Protein AF-0000000076234160 (afdb_homodimer)

Foldseek 3Di:
DVLVVLLVVLLVLLLVLLVVLLVVLVCCLPPLLVVLLPDPPVLQSLLVLLVVVVVCPCNLVSLQSNLVSLVSNQVVCPPPPPRDCLSVVSNCLSNVVNVLCVVQPVVLSCLSNVCNNPNPDDSVVSNVSSVSNSVSSVVSNVSSNVSSVVSVVVVVD/DVLVVLLVVLLVLLLVLLVVLLVVLVCCLPPLLVVLLPDPPVLQSLLVLLVVVVVCPCNLVSLQSNLVSLVSNQVVCPPPPPRDCLSVVSNCLSNVVNVLCVVQPVVLSCLSNVCNNPNPDDSVVSNVSSVSNSVSSVVSNVSSNVSSVVSVVVVVD

InterPro domains:
  IPR013901 Anthrone oxygenase [PF08592] (56-147)

Radius of gyration: 20.73 Å; Cα contacts (8 Å, |Δi|>4): 405; chains: 2; bounding box: 41×62×46 Å

Sequence (314 aa):
MASDNVSKTMKIISTVSLGHLAGITAFKSSCIQPALEEQEDVPAAAKTMSCILKRSSVLPIVSIVSSASSLYVYYKSYGTKSEDEFYLISSLMIGGLVPYTAWMLLPINQHFLSEGETFEHSDEKWKFLMKDWKKWHLPRSVVCASLFSMAVYKLVFMASDNVSKTMKIISTVSLGHLAGITAFKSSCIQPALEEQEDVPAAAKTMSCILKRSSVLPIVSIVSSASSLYVYYKSYGTKSEDEFYLISSLMIGGLVPYTAWMLLPINQHFLSEGETFEHSDEKWKFLMKDWKKWHLPRSVVCASLFSMAVYKLVF

Structure (mmCIF, N/CA/C/O backbone):
data_AF-0000000076234160-model_v1
#
loop_
_entity.id
_entity.type
_entity.pdbx_description
1 polymer 'Uncharacterized protein'
#
loop_
_atom_site.group_PDB
_atom_site.id
_atom_site.type_symbol
_atom_site.label_atom_id
_atom_site.label_alt_id
_atom_site.label_comp_id
_atom_site.label_asym_id
_atom_site.label_entity_id
_atom_site.label_seq_id
_atom_site.pdbx_PDB_ins_code
_atom_site.Cartn_x
_atom_site.Cartn_y
_atom_site.Cartn_z
_atom_site.occupancy
_atom_site.B_iso_or_equiv
_atom_site.auth_seq_id
_atom_site.auth_comp_id
_atom_site.auth_asym_id
_atom_site.auth_atom_id
_atom_site.pdbx_PDB_model_num
ATOM 1 N N . MET A 1 1 ? -14.805 22.953 21.094 1 68.81 1 MET A N 1
ATOM 2 C CA . MET A 1 1 ? -13.531 22.297 21.359 1 68.81 1 MET A CA 1
ATOM 3 C C . MET A 1 1 ? -13.594 20.812 21 1 68.81 1 MET A C 1
ATOM 5 O O . MET A 1 1 ? -12.773 20.328 20.219 1 68.81 1 MET A O 1
ATOM 9 N N . ALA A 1 2 ? -14.648 20.062 21.469 1 74.06 2 ALA A N 1
ATOM 10 C CA . ALA A 1 2 ? -14.828 18.641 21.172 1 74.06 2 ALA A CA 1
ATOM 11 C C . ALA A 1 2 ? -15.055 18.406 19.688 1 74.06 2 ALA A C 1
ATOM 13 O O . ALA A 1 2 ? -14.469 17.5 19.109 1 74.06 2 ALA A O 1
ATOM 14 N N . SER A 1 3 ? -15.82 19.234 19.062 1 77.25 3 SER A N 1
ATOM 15 C CA . SER A 1 3 ? -16.141 19.078 17.641 1 77.25 3 SER A CA 1
ATOM 16 C C . SER A 1 3 ? -14.898 19.297 16.781 1 77.25 3 SER A C 1
ATOM 18 O O . SER A 1 3 ? -14.719 18.625 15.766 1 77.25 3 SER A O 1
ATOM 20 N N . ASP A 1 4 ? -14.086 20.031 17.188 1 86.19 4 ASP A N 1
ATOM 21 C CA . ASP A 1 4 ? -12.859 20.312 16.453 1 86.19 4 ASP A CA 1
ATOM 22 C C . ASP A 1 4 ? -11.914 19.109 16.5 1 86.19 4 ASP A C 1
ATOM 24 O O . ASP A 1 4 ? -11.297 18.75 15.492 1 86.19 4 ASP A O 1
ATOM 28 N N . ASN A 1 5 ? -11.93 18.469 17.609 1 92.5 5 ASN A N 1
ATOM 29 C CA . ASN A 1 5 ? -11.086 17.281 17.766 1 92.5 5 ASN A CA 1
ATOM 30 C C . ASN A 1 5 ? -11.602 16.109 16.938 1 92.5 5 ASN A C 1
ATOM 32 O O . ASN A 1 5 ? -10.812 15.312 16.422 1 92.5 5 ASN A O 1
ATOM 36 N N . VAL A 1 6 ? -12.945 16.031 16.844 1 94.88 6 VAL A N 1
ATOM 37 C CA . VAL A 1 6 ? -13.531 14.984 16.031 1 94.88 6 VAL A CA 1
ATOM 38 C C . VAL A 1 6 ? -13.172 15.203 14.562 1 94.88 6 VAL A C 1
ATOM 40 O O . VAL A 1 6 ? -12.82 14.266 13.852 1 94.88 6 VAL A O 1
ATOM 43 N N . SER A 1 7 ? -13.273 16.391 14.156 1 94.62 7 SER A N 1
ATOM 44 C CA . SER A 1 7 ? -12.914 16.719 12.781 1 94.62 7 SER A CA 1
ATOM 45 C C . SER A 1 7 ? -11.453 16.406 12.5 1 94.62 7 SER A C 1
ATOM 47 O O . SER A 1 7 ? -11.117 15.883 11.438 1 94.62 7 SER A O 1
ATOM 49 N N . LYS A 1 8 ? -10.648 16.719 13.438 1 96.75 8 LYS A N 1
ATOM 50 C CA . LYS A 1 8 ? -9.227 16.406 13.305 1 96.75 8 LYS A CA 1
ATOM 51 C C . LYS A 1 8 ? -9 14.891 13.227 1 96.75 8 LYS A C 1
ATOM 53 O O . LYS A 1 8 ? -8.219 14.414 12.406 1 96.75 8 LYS A O 1
ATOM 58 N N . THR A 1 9 ? -9.719 14.227 14.031 1 98 9 THR A N 1
ATOM 59 C CA . THR A 1 9 ? -9.625 12.773 14.031 1 98 9 THR A CA 1
ATOM 60 C C . THR A 1 9 ? -10.094 12.203 12.695 1 98 9 THR A C 1
ATOM 62 O O . THR A 1 9 ? -9.484 11.266 12.172 1 98 9 THR A O 1
ATOM 65 N N . MET A 1 10 ? -11.109 12.781 12.141 1 98.25 10 MET A N 1
ATOM 66 C CA . MET A 1 10 ? -11.633 12.305 10.859 1 98.25 10 MET A CA 1
ATOM 67 C C . MET A 1 10 ? -10.656 12.609 9.727 1 98.25 10 MET A C 1
ATOM 69 O O . MET A 1 10 ? -10.555 11.836 8.773 1 98.25 10 MET A O 1
ATOM 73 N N . LYS A 1 11 ? -9.945 13.664 9.844 1 98.19 11 LYS A N 1
ATOM 74 C CA . LYS A 1 11 ? -8.898 13.945 8.867 1 98.19 11 LYS A CA 1
ATOM 75 C C . LYS A 1 11 ? -7.809 12.875 8.906 1 98.19 11 LYS A C 1
ATOM 77 O O . LYS A 1 11 ? -7.309 12.453 7.859 1 98.19 11 LYS A O 1
ATOM 82 N N . ILE A 1 12 ? -7.5 12.438 10.062 1 98.81 12 ILE A N 1
ATOM 83 C CA . ILE A 1 12 ? -6.488 11.398 10.219 1 98.81 12 ILE A CA 1
ATOM 84 C C . ILE A 1 12 ? -6.992 10.086 9.617 1 98.81 12 ILE A C 1
ATOM 86 O O . ILE A 1 12 ? -6.289 9.453 8.82 1 98.81 12 ILE A O 1
ATOM 90 N N . ILE A 1 13 ? -8.164 9.758 9.938 1 98.88 13 ILE A N 1
ATOM 91 C CA . ILE A 1 13 ? -8.734 8.5 9.461 1 98.88 13 ILE A CA 1
ATOM 92 C C . ILE A 1 13 ? -8.797 8.508 7.934 1 98.88 13 ILE A C 1
ATOM 94 O O . ILE A 1 13 ? -8.406 7.535 7.285 1 98.88 13 ILE A O 1
ATOM 98 N N . SER A 1 14 ? -9.234 9.594 7.426 1 98.81 14 SER A N 1
ATOM 99 C CA . SER A 1 14 ? -9.344 9.727 5.977 1 98.81 14 SER A CA 1
ATOM 100 C C . SER A 1 14 ? -7.977 9.625 5.312 1 98.81 14 SER A C 1
ATOM 102 O O . SER A 1 14 ? -7.785 8.836 4.383 1 98.81 14 SER A O 1
ATOM 104 N N . THR A 1 15 ? -7.031 10.281 5.828 1 98.94 15 THR A N 1
ATOM 105 C CA . THR A 1 15 ? -5.711 10.352 5.215 1 98.94 15 THR A CA 1
ATOM 106 C C . THR A 1 15 ? -4.98 9.016 5.352 1 98.94 15 THR A C 1
ATOM 108 O O . THR A 1 15 ? -4.375 8.531 4.391 1 98.94 15 THR A O 1
ATOM 111 N N . VAL A 1 16 ? -5.074 8.414 6.492 1 98.94 16 VAL A N 1
ATOM 112 C CA . VAL A 1 16 ? -4.406 7.133 6.715 1 98.94 16 VAL A CA 1
ATOM 113 C C . VAL A 1 16 ? -5.035 6.062 5.824 1 98.94 16 VAL A C 1
ATOM 115 O O . VAL A 1 16 ? -4.324 5.262 5.215 1 98.94 16 VAL A O 1
ATOM 118 N N . SER A 1 17 ? -6.305 6.078 5.723 1 98.94 17 SER A N 1
ATOM 119 C CA . SER A 1 17 ? -6.977 5.129 4.844 1 98.94 17 SER A CA 1
ATOM 120 C C . SER A 1 17 ? -6.562 5.336 3.389 1 98.94 17 SER A C 1
ATOM 122 O O . SER A 1 17 ? -6.258 4.375 2.682 1 98.94 17 SER A O 1
ATOM 124 N N . LEU A 1 18 ? -6.535 6.562 2.992 1 98.94 18 LEU A N 1
ATOM 125 C CA . LEU A 1 18 ? -6.129 6.875 1.626 1 98.94 18 LEU A CA 1
ATOM 126 C C . LEU A 1 18 ? -4.699 6.418 1.365 1 98.94 18 LEU A C 1
ATOM 128 O O . LEU A 1 18 ? -4.391 5.922 0.28 1 98.94 18 LEU A O 1
ATOM 132 N N . GLY A 1 19 ? -3.867 6.594 2.311 1 98.94 19 GLY A N 1
ATOM 133 C CA . GLY A 1 19 ? -2.482 6.184 2.145 1 98.94 19 GLY A CA 1
ATOM 134 C C . GLY A 1 19 ? -2.322 4.684 1.975 1 98.94 19 GLY A C 1
ATOM 135 O O . GLY A 1 19 ? -1.561 4.23 1.12 1 98.94 19 GLY A O 1
ATOM 136 N N . HIS A 1 20 ? -3.02 3.959 2.801 1 98.88 20 HIS A N 1
ATOM 137 C CA . HIS A 1 20 ? -2.975 2.508 2.664 1 98.88 20 HIS A CA 1
ATOM 138 C C . HIS A 1 20 ? -3.523 2.062 1.313 1 98.88 20 HIS A C 1
ATOM 140 O O . HIS A 1 20 ? -2.92 1.226 0.639 1 98.88 20 HIS A O 1
ATOM 146 N N . LEU A 1 21 ? -4.609 2.65 0.948 1 98.94 21 LEU A N 1
ATOM 147 C CA . LEU A 1 21 ? -5.207 2.303 -0.336 1 98.94 21 LEU A CA 1
ATOM 148 C C . LEU A 1 21 ? -4.27 2.654 -1.486 1 98.94 21 LEU A C 1
ATOM 150 O O . LEU A 1 21 ? -4.141 1.889 -2.443 1 98.94 21 LEU A O 1
ATOM 154 N N . ALA A 1 22 ? -3.646 3.752 -1.41 1 98.94 22 ALA A N 1
ATOM 155 C CA . ALA A 1 22 ? -2.719 4.176 -2.455 1 98.94 22 ALA A CA 1
ATOM 156 C C . ALA A 1 22 ? -1.573 3.18 -2.609 1 98.94 22 ALA A C 1
ATOM 158 O O . ALA A 1 22 ? -1.249 2.766 -3.727 1 98.94 22 ALA A O 1
ATOM 159 N N . GLY A 1 23 ? -1.021 2.756 -1.517 1 98.88 23 GLY A N 1
ATOM 160 C CA . GLY A 1 23 ? 0.063 1.788 -1.578 1 98.88 23 GLY A CA 1
ATOM 161 C C . GLY A 1 23 ? -0.37 0.443 -2.131 1 98.88 23 GLY A C 1
ATOM 162 O O . GLY A 1 23 ? 0.292 -0.116 -3.008 1 98.88 23 GLY A O 1
ATOM 163 N N . ILE A 1 24 ? -1.449 -0.025 -1.659 1 98.88 24 ILE A N 1
ATOM 164 C CA . ILE A 1 24 ? -1.922 -1.355 -2.025 1 98.88 24 ILE A CA 1
ATOM 165 C C . ILE A 1 24 ? -2.303 -1.378 -3.504 1 98.88 24 ILE A C 1
ATOM 167 O O . ILE A 1 24 ? -1.905 -2.283 -4.242 1 98.88 24 ILE A O 1
ATOM 171 N N . THR A 1 25 ? -3.051 -0.377 -3.945 1 98.81 25 THR A N 1
ATOM 172 C CA . THR A 1 25 ? -3.525 -0.394 -5.324 1 98.81 25 THR A CA 1
ATOM 173 C C . THR A 1 25 ? -2.369 -0.185 -6.297 1 98.81 25 THR A C 1
ATOM 175 O O . THR A 1 25 ? -2.334 -0.793 -7.367 1 98.81 25 THR A O 1
ATOM 178 N N . ALA A 1 26 ? -1.483 0.63 -5.938 1 98.62 26 ALA A N 1
ATOM 179 C CA . ALA A 1 26 ? -0.308 0.807 -6.785 1 98.62 26 ALA A CA 1
ATOM 180 C C . ALA A 1 26 ? 0.503 -0.483 -6.875 1 98.62 26 ALA A C 1
ATOM 182 O O . ALA A 1 26 ? 1.001 -0.837 -7.945 1 98.62 26 ALA A O 1
ATOM 183 N N . PHE A 1 27 ? 0.611 -1.141 -5.797 1 98.81 27 PHE A N 1
ATOM 184 C CA . PHE A 1 27 ? 1.374 -2.383 -5.75 1 98.81 27 PHE A CA 1
ATOM 185 C C . PHE A 1 27 ? 0.696 -3.469 -6.578 1 98.81 27 PHE A C 1
ATOM 187 O O . PHE A 1 27 ? 1.364 -4.23 -7.277 1 98.81 27 PHE A O 1
ATOM 194 N N . LYS A 1 28 ? -0.572 -3.551 -6.445 1 98.62 28 LYS A N 1
ATOM 195 C CA . LYS A 1 28 ? -1.309 -4.508 -7.27 1 98.62 28 LYS A CA 1
ATOM 196 C C . LYS A 1 28 ? -1.104 -4.23 -8.758 1 98.62 28 LYS A C 1
ATOM 198 O O . LYS A 1 28 ? -0.898 -5.156 -9.539 1 98.62 28 LYS A O 1
ATOM 203 N N . SER A 1 29 ? -1.097 -2.979 -9.133 1 98.19 29 SER A N 1
ATOM 204 C CA . SER A 1 29 ? -0.958 -2.586 -10.531 1 98.19 29 SER A CA 1
ATOM 205 C C . SER A 1 29 ? 0.468 -2.803 -11.023 1 98.19 29 SER A C 1
ATOM 207 O O . SER A 1 29 ? 0.676 -3.273 -12.148 1 98.19 29 SER A O 1
ATOM 209 N N . SER A 1 30 ? 1.397 -2.543 -10.211 1 97.56 30 SER A N 1
ATOM 210 C CA . SER A 1 30 ? 2.764 -2.463 -10.719 1 97.56 30 SER A CA 1
ATOM 211 C C . SER A 1 30 ? 3.535 -3.748 -10.438 1 97.56 30 SER A C 1
ATOM 213 O O . SER A 1 30 ? 4.57 -4.008 -11.055 1 97.56 30 SER A O 1
ATOM 215 N N . CYS A 1 31 ? 3.023 -4.531 -9.539 1 98.19 31 CYS A N 1
ATOM 216 C CA . CYS A 1 31 ? 3.826 -5.676 -9.125 1 98.19 31 CYS A CA 1
ATOM 217 C C . CYS A 1 31 ? 3.031 -6.969 -9.242 1 98.19 31 CYS A C 1
ATOM 219 O O . CYS A 1 31 ? 3.438 -7.891 -9.953 1 98.19 31 CYS A O 1
ATOM 221 N N . ILE A 1 32 ? 1.872 -6.984 -8.633 1 98.44 32 ILE A N 1
ATOM 222 C CA . ILE A 1 32 ? 1.126 -8.234 -8.547 1 98.44 32 ILE A CA 1
ATOM 223 C C . ILE A 1 32 ? 0.65 -8.648 -9.938 1 98.44 32 ILE A C 1
ATOM 225 O O . ILE A 1 32 ? 0.888 -9.781 -10.375 1 98.44 32 ILE A O 1
ATOM 229 N N . GLN A 1 33 ? 0.015 -7.715 -10.617 1 98.31 33 GLN A N 1
ATOM 230 C CA . GLN A 1 33 ? -0.576 -8.031 -11.914 1 98.31 33 GLN A CA 1
ATOM 231 C C . GLN A 1 33 ? 0.487 -8.5 -12.898 1 98.31 33 GLN A C 1
ATOM 233 O O . GLN A 1 33 ? 0.342 -9.562 -13.516 1 98.31 33 GLN A O 1
ATOM 238 N N . PRO A 1 34 ? 1.551 -7.816 -13.094 1 97.5 34 PRO A N 1
ATOM 239 C CA . PRO A 1 34 ? 2.539 -8.32 -14.047 1 97.5 34 PRO A CA 1
ATOM 240 C C . PRO A 1 34 ? 3.221 -9.602 -13.57 1 97.5 34 PRO A C 1
ATOM 242 O O . PRO A 1 34 ? 3.598 -10.445 -14.383 1 97.5 34 PRO A O 1
ATOM 245 N N . ALA A 1 35 ? 3.428 -9.82 -12.344 1 96.75 35 ALA A N 1
ATOM 246 C CA . ALA A 1 35 ? 4.027 -11.047 -11.82 1 96.75 35 ALA A CA 1
ATOM 247 C C . ALA A 1 35 ? 3.174 -12.258 -12.164 1 96.75 35 ALA A C 1
ATOM 249 O O . ALA A 1 35 ? 3.699 -13.305 -12.555 1 96.75 35 ALA A O 1
ATOM 250 N N . LEU A 1 36 ? 1.909 -12.125 -12.008 1 96.38 36 LEU A N 1
ATOM 251 C CA . LEU A 1 36 ? 1.008 -13.234 -12.297 1 96.38 36 LEU A CA 1
ATOM 252 C C . LEU A 1 36 ? 0.882 -13.461 -13.805 1 96.38 36 LEU A C 1
ATOM 254 O O . LEU A 1 36 ? 0.777 -14.594 -14.266 1 96.38 36 LEU A O 1
ATOM 258 N N . GLU A 1 37 ? 0.902 -12.367 -14.492 1 95.31 37 GLU A N 1
ATOM 259 C CA . GLU A 1 37 ? 0.805 -12.461 -15.945 1 95.31 37 GLU A CA 1
ATOM 260 C C . GLU A 1 37 ? 1.987 -13.234 -16.531 1 95.31 37 GLU A C 1
ATOM 262 O O . GLU A 1 37 ? 1.846 -13.93 -17.531 1 95.31 37 GLU A O 1
ATOM 267 N N . GLU A 1 38 ? 3.088 -13.172 -15.906 1 91.75 38 GLU A N 1
ATOM 268 C CA . GLU A 1 38 ? 4.32 -13.781 -16.391 1 91.75 38 GLU A CA 1
ATOM 269 C C . GLU A 1 38 ? 4.367 -15.273 -16.062 1 91.75 38 GLU A C 1
ATOM 271 O O . GLU A 1 38 ? 5.211 -16 -16.594 1 91.75 38 GLU A O 1
ATOM 276 N N . GLN A 1 39 ? 3.451 -15.695 -15.312 1 91.44 39 GLN A N 1
ATOM 277 C CA . GLN A 1 39 ? 3.445 -17.109 -14.93 1 91.44 39 GLN A CA 1
ATOM 278 C C . GLN A 1 39 ? 3.061 -18 -16.109 1 91.44 39 GLN A C 1
ATOM 280 O O . GLN A 1 39 ? 2.164 -17.656 -16.891 1 91.44 39 GLN A O 1
ATOM 285 N N . GLU A 1 40 ? 3.781 -19.078 -16.266 1 88.25 40 GLU A N 1
ATOM 286 C CA . GLU A 1 40 ? 3.459 -20.062 -17.297 1 88.25 40 GLU A CA 1
ATOM 287 C C . GLU A 1 40 ? 2.379 -21.031 -16.812 1 88.25 40 GLU A C 1
ATOM 289 O O . GLU A 1 40 ? 1.545 -21.484 -17.594 1 88.25 40 GLU A O 1
ATOM 294 N N . ASP A 1 41 ? 2.43 -21.297 -15.484 1 88.81 41 ASP A N 1
ATOM 295 C CA . ASP A 1 41 ? 1.396 -22.141 -14.898 1 88.81 41 ASP A CA 1
ATOM 296 C C . ASP A 1 41 ? 0.133 -21.344 -14.594 1 88.81 41 ASP A C 1
ATOM 298 O O . ASP A 1 41 ? -0.067 -20.891 -13.469 1 88.81 41 ASP A O 1
ATOM 302 N N . VAL A 1 42 ? -0.704 -21.359 -15.555 1 91.31 42 VAL A N 1
ATOM 303 C CA . VAL A 1 42 ? -1.873 -20.5 -15.539 1 91.31 42 VAL A CA 1
ATOM 304 C C . VAL A 1 42 ? -2.809 -20.906 -14.406 1 91.31 42 VAL A C 1
ATOM 306 O O . VAL A 1 42 ? -3.279 -20.062 -13.641 1 91.31 42 VAL A O 1
ATOM 309 N N . PRO A 1 43 ? -3.061 -22.172 -14.219 1 90.75 43 PRO A N 1
ATOM 310 C CA . PRO A 1 43 ? -3.932 -22.547 -13.102 1 90.75 43 PRO A CA 1
ATOM 311 C C . PRO A 1 43 ? -3.379 -22.109 -11.75 1 90.75 43 PRO A C 1
ATOM 313 O O . PRO A 1 43 ? -4.137 -21.641 -10.891 1 90.75 43 PRO A O 1
ATOM 316 N N . ALA A 1 44 ? -2.107 -22.172 -11.57 1 90.38 44 ALA A N 1
ATOM 317 C CA . ALA A 1 44 ? -1.495 -21.734 -10.312 1 90.38 44 ALA A CA 1
ATOM 318 C C . ALA A 1 44 ? -1.597 -20.219 -10.148 1 90.38 44 ALA A C 1
ATOM 320 O O . ALA A 1 44 ? -1.853 -19.734 -9.047 1 90.38 44 ALA A O 1
ATOM 321 N N . ALA A 1 45 ? -1.376 -19.547 -11.227 1 93.62 45 ALA A N 1
ATOM 322 C CA . ALA A 1 45 ? -1.493 -18.094 -11.195 1 93.62 45 ALA A CA 1
ATOM 323 C C . ALA A 1 45 ? -2.92 -17.656 -10.867 1 93.62 45 ALA A C 1
ATOM 325 O O . ALA A 1 45 ? -3.133 -16.734 -10.07 1 93.62 45 ALA A O 1
ATOM 326 N N . ALA A 1 46 ? -3.85 -18.328 -11.445 1 94 46 ALA A N 1
ATOM 327 C CA . ALA A 1 46 ? -5.254 -18.016 -11.211 1 94 46 ALA A CA 1
ATOM 328 C C . ALA A 1 46 ? -5.645 -18.297 -9.758 1 94 46 ALA A C 1
ATOM 330 O O . ALA A 1 46 ? -6.41 -17.547 -9.156 1 94 46 ALA A O 1
ATOM 331 N N . LYS A 1 47 ? -5.141 -19.328 -9.305 1 93 47 LYS A N 1
ATOM 332 C CA . LYS A 1 47 ? -5.391 -19.641 -7.902 1 93 47 LYS A CA 1
ATOM 333 C C . LYS A 1 47 ? -4.809 -18.578 -6.988 1 93 47 LYS A C 1
ATOM 335 O O . LYS A 1 47 ? -5.449 -18.156 -6.02 1 93 47 LYS A O 1
ATOM 340 N N . THR A 1 48 ? -3.578 -18.156 -7.281 1 94.81 48 THR A N 1
ATOM 341 C CA . THR A 1 48 ? -2.953 -17.094 -6.512 1 94.81 48 THR A CA 1
ATOM 342 C C . THR A 1 48 ? -3.787 -15.812 -6.586 1 94.81 48 THR A C 1
ATOM 344 O O . THR A 1 48 ? -4.039 -15.172 -5.562 1 94.81 48 THR A O 1
ATOM 347 N N . MET A 1 49 ? -4.262 -15.516 -7.762 1 95.75 49 MET A N 1
ATOM 348 C CA . MET A 1 49 ? -5.105 -14.336 -7.934 1 95.75 49 MET A CA 1
ATOM 349 C C . MET A 1 49 ? -6.391 -14.461 -7.117 1 95.75 49 MET A C 1
ATOM 351 O O . MET A 1 49 ? -6.805 -13.508 -6.457 1 95.75 49 MET A O 1
ATOM 355 N N . SER A 1 50 ? -6.977 -15.578 -7.188 1 95.06 50 SER A N 1
ATOM 356 C CA . SER A 1 50 ? -8.188 -15.82 -6.41 1 95.06 50 SER A CA 1
ATOM 357 C C . SER A 1 50 ? -7.945 -15.594 -4.922 1 95.06 50 SER A 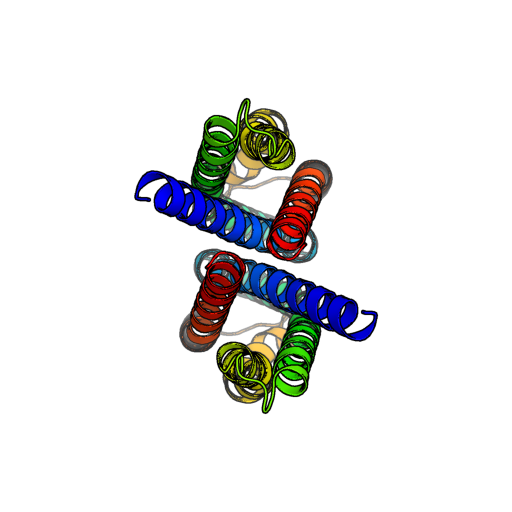C 1
ATOM 359 O O . SER A 1 50 ? -8.75 -14.945 -4.25 1 95.06 50 SER A O 1
ATOM 361 N N . CYS A 1 51 ? -6.852 -16.062 -4.445 1 95.19 51 CYS A N 1
ATOM 362 C CA . CYS A 1 51 ? -6.516 -15.914 -3.031 1 95.19 51 CYS A CA 1
ATOM 363 C C . CYS A 1 51 ? -6.293 -14.445 -2.678 1 95.19 51 CYS A C 1
ATOM 365 O O . CYS A 1 51 ? -6.793 -13.969 -1.657 1 95.19 51 CYS A O 1
ATOM 367 N N . ILE A 1 52 ? -5.59 -13.75 -3.512 1 97.19 52 ILE A N 1
ATOM 368 C CA . ILE A 1 52 ? -5.32 -12.336 -3.291 1 97.19 52 ILE A CA 1
ATOM 369 C C . ILE A 1 52 ? -6.633 -11.555 -3.275 1 97.19 52 ILE A C 1
ATOM 371 O O . ILE A 1 52 ? -6.848 -10.711 -2.404 1 97.19 52 ILE A O 1
ATOM 375 N N . LEU A 1 53 ? -7.48 -11.875 -4.191 1 96.69 53 LEU A N 1
ATOM 376 C CA . LEU A 1 53 ? -8.758 -11.18 -4.285 1 96.69 53 LEU A CA 1
ATOM 377 C C . LEU A 1 53 ? -9.609 -11.438 -3.047 1 96.69 53 LEU A C 1
ATOM 379 O O . LEU A 1 53 ? -10.242 -10.516 -2.523 1 96.69 53 LEU A O 1
ATOM 383 N N . LYS A 1 54 ? -9.648 -12.609 -2.562 1 95.69 54 LYS A N 1
ATOM 384 C CA . LYS A 1 54 ? -10.406 -12.938 -1.358 1 95.69 54 LYS A CA 1
ATOM 385 C C . LYS A 1 54 ? -9.875 -12.18 -0.147 1 95.69 54 LYS A C 1
ATOM 387 O O . LYS A 1 54 ? -10.648 -11.641 0.643 1 95.69 54 LYS A O 1
ATOM 392 N N . ARG A 1 55 ? -8.648 -12.055 -0.067 1 96 55 ARG A N 1
ATOM 393 C CA . ARG A 1 55 ? -8.016 -11.391 1.067 1 96 55 ARG A CA 1
ATOM 394 C C . ARG A 1 55 ? -8.117 -9.875 0.942 1 96 55 ARG A C 1
ATOM 396 O O . ARG A 1 55 ? -8.055 -9.156 1.942 1 96 55 ARG A O 1
ATOM 403 N N . SER A 1 56 ? -8.289 -9.43 -0.288 1 96.12 56 SER A N 1
ATOM 404 C CA . SER A 1 56 ? -8.414 -8 -0.54 1 96.12 56 SER A CA 1
ATOM 405 C C . SER A 1 56 ? -9.859 -7.535 -0.374 1 96.12 56 SER A C 1
ATOM 407 O O . SER A 1 56 ? -10.164 -6.363 -0.6 1 96.12 56 SER A O 1
ATOM 409 N N . SER A 1 57 ? -10.773 -8.367 0.075 1 95.44 57 SER A N 1
ATOM 410 C CA . SER A 1 57 ? -12.188 -8.039 0.159 1 95.44 57 SER A CA 1
ATOM 411 C C . SER A 1 57 ? -12.461 -7.043 1.278 1 95.44 57 SER A C 1
ATOM 413 O O . SER A 1 57 ? -13.547 -6.465 1.352 1 95.44 57 SER A O 1
ATOM 415 N N . VAL A 1 58 ? -11.477 -6.688 2.08 1 97.38 58 VAL A N 1
ATOM 416 C CA . VAL A 1 58 ? -11.609 -5.711 3.154 1 97.38 58 VAL A CA 1
ATOM 417 C C . VAL A 1 58 ? -11.43 -4.301 2.596 1 97.38 58 VAL A C 1
ATOM 419 O O . VAL A 1 58 ? -11.812 -3.318 3.232 1 97.38 58 VAL A O 1
ATOM 422 N N . LEU A 1 59 ? -10.867 -4.164 1.43 1 98.06 59 LEU A N 1
ATOM 423 C CA . LEU A 1 59 ? -10.445 -2.867 0.91 1 98.06 59 LEU A CA 1
ATOM 424 C C . LEU A 1 59 ? -11.656 -1.987 0.609 1 98.06 59 LEU A C 1
ATOM 426 O O . LEU A 1 59 ? -11.617 -0.772 0.819 1 98.06 59 LEU A O 1
ATOM 430 N N . PRO A 1 60 ? -12.828 -2.555 0.183 1 98.25 60 PRO A N 1
ATOM 431 C CA . PRO A 1 60 ? -14.016 -1.709 0.051 1 98.25 60 PRO A CA 1
ATOM 432 C C . PRO A 1 60 ? -14.453 -1.097 1.38 1 98.25 60 PRO A C 1
ATOM 434 O O . PRO A 1 60 ? -14.93 0.04 1.412 1 98.25 60 PRO A O 1
ATOM 437 N N . ILE A 1 61 ? -14.273 -1.792 2.43 1 98.56 61 ILE A N 1
ATOM 438 C CA . ILE A 1 61 ? -14.617 -1.264 3.744 1 98.56 61 ILE A CA 1
ATOM 439 C C . ILE A 1 61 ? -13.711 -0.086 4.082 1 98.56 61 ILE A C 1
ATOM 441 O O . ILE A 1 61 ? -14.172 0.939 4.59 1 98.56 61 ILE A O 1
ATOM 445 N N . VAL A 1 62 ? -12.438 -0.195 3.795 1 98.75 62 VAL A N 1
ATOM 446 C CA . VAL A 1 62 ? -11.477 0.881 4.027 1 98.75 62 VAL A CA 1
ATOM 447 C C . VAL A 1 62 ? -11.867 2.107 3.207 1 98.75 62 VAL A C 1
ATOM 449 O O . VAL A 1 62 ? -11.781 3.238 3.689 1 98.75 62 VAL A O 1
ATOM 452 N N . SER A 1 63 ? -12.273 1.82 2.012 1 98.88 63 SER A N 1
ATOM 453 C CA . SER A 1 63 ? -12.711 2.912 1.146 1 98.88 63 SER A CA 1
ATOM 454 C C . SER A 1 63 ? -13.93 3.621 1.716 1 98.88 63 SER A C 1
ATOM 456 O O . SER A 1 63 ? -14.016 4.848 1.679 1 98.88 63 SER A O 1
ATOM 458 N N . ILE A 1 64 ? -14.844 2.932 2.199 1 98.81 64 ILE A N 1
ATOM 459 C CA . ILE A 1 64 ? -16.062 3.498 2.764 1 98.81 64 ILE A CA 1
ATOM 460 C C . ILE A 1 64 ? -15.727 4.312 4.012 1 98.81 64 ILE A C 1
ATOM 462 O O . ILE A 1 64 ? -16.25 5.406 4.211 1 98.81 64 ILE A O 1
ATOM 466 N N . VAL A 1 65 ? -14.867 3.822 4.828 1 98.81 65 VAL A N 1
ATOM 467 C CA . VAL A 1 65 ? -14.43 4.531 6.027 1 98.81 65 VAL A CA 1
ATOM 468 C C . VAL A 1 65 ? -13.766 5.848 5.637 1 98.81 65 VAL A C 1
ATOM 470 O O . VAL A 1 65 ? -14.047 6.891 6.227 1 98.81 65 VAL A O 1
ATOM 473 N N . SER A 1 66 ? -12.891 5.73 4.641 1 98.88 66 SER A N 1
ATOM 474 C CA . SER A 1 66 ? -12.234 6.941 4.16 1 98.88 66 SER A CA 1
ATOM 475 C C . SER A 1 66 ? -13.242 7.941 3.611 1 98.88 66 SER A C 1
ATOM 477 O O . SER A 1 66 ? -13.164 9.141 3.898 1 98.88 66 SER A O 1
ATOM 479 N N . SER A 1 67 ? -14.133 7.43 2.836 1 98.94 67 SER A N 1
ATOM 480 C CA . SER A 1 67 ? -15.164 8.266 2.232 1 98.94 67 SER A CA 1
ATOM 481 C C . SER A 1 67 ? -16.016 8.938 3.299 1 98.94 67 SER A C 1
ATOM 483 O O . SER A 1 67 ? -16.234 10.156 3.252 1 98.94 67 SER A O 1
ATOM 485 N N . ALA A 1 68 ? -16.484 8.227 4.281 1 98.88 68 ALA A N 1
ATOM 486 C CA . ALA A 1 68 ? -17.328 8.758 5.34 1 98.88 68 ALA A CA 1
ATOM 487 C C . ALA A 1 68 ? -16.578 9.781 6.188 1 98.88 68 ALA A C 1
ATOM 489 O O . ALA A 1 68 ? -17.141 10.812 6.566 1 98.88 68 ALA A O 1
ATOM 490 N N . SER A 1 69 ? -15.359 9.5 6.492 1 98.81 69 SER A N 1
ATOM 491 C CA . SER A 1 69 ? -14.562 10.43 7.281 1 98.81 69 SER A CA 1
ATOM 492 C C . SER A 1 69 ? -14.352 11.742 6.535 1 98.81 69 SER A C 1
ATOM 494 O O . SER A 1 69 ? -14.453 12.82 7.125 1 98.81 69 SER A O 1
ATOM 496 N N . SER A 1 70 ? -14.086 11.602 5.277 1 98.56 70 SER A N 1
ATOM 497 C CA . SER A 1 70 ? -13.922 12.805 4.465 1 98.56 70 SER A CA 1
ATOM 498 C C . SER A 1 70 ? -15.227 13.594 4.379 1 98.56 70 SER A C 1
ATOM 500 O O . SER A 1 70 ? -15.219 14.828 4.43 1 98.56 70 SER A O 1
ATOM 502 N N . LEU A 1 71 ? -16.297 12.898 4.215 1 98.38 71 LEU A N 1
ATOM 503 C CA . LEU A 1 71 ? -17.594 13.562 4.145 1 98.38 71 LEU A CA 1
ATOM 504 C C . LEU A 1 71 ? -17.891 14.312 5.441 1 98.38 71 LEU A C 1
ATOM 506 O O . LEU A 1 71 ? -18.438 15.414 5.414 1 98.38 71 LEU A O 1
ATOM 510 N N . TYR A 1 72 ? -17.547 13.703 6.531 1 97.88 72 TYR A N 1
ATOM 511 C CA . TYR A 1 72 ? -17.766 14.352 7.82 1 97.88 72 TYR A CA 1
ATOM 512 C C . TYR A 1 72 ? -16.969 15.648 7.918 1 97.88 72 TYR A C 1
ATOM 514 O O . TYR A 1 72 ? -17.5 16.672 8.375 1 97.88 72 TYR A O 1
ATOM 522 N N . VAL A 1 73 ? -15.734 15.586 7.535 1 96.94 73 VAL A N 1
ATOM 523 C CA . VAL A 1 73 ? -14.898 16.781 7.59 1 96.94 73 VAL A CA 1
ATOM 524 C C . VAL A 1 73 ? -15.523 17.891 6.738 1 96.94 73 VAL A C 1
ATOM 526 O O . VAL A 1 73 ? -15.602 19.047 7.168 1 96.94 73 VAL A O 1
ATOM 529 N N . TYR A 1 74 ? -15.945 17.516 5.57 1 96.75 74 TYR A N 1
ATOM 530 C CA . TYR A 1 74 ? -16.594 18.5 4.707 1 96.75 74 TYR A CA 1
ATOM 531 C C . TYR A 1 74 ? -17.844 19.062 5.363 1 96.75 74 TYR A C 1
ATOM 533 O O . TYR A 1 74 ? -18.062 20.266 5.375 1 96.75 74 TYR A O 1
ATOM 541 N N . TYR A 1 75 ? -18.672 18.156 5.84 1 95 75 TYR A N 1
ATOM 542 C CA . TYR A 1 75 ? -19.938 18.562 6.453 1 95 75 TYR A CA 1
ATOM 543 C C . TYR A 1 75 ? -19.703 19.562 7.562 1 95 75 TYR A C 1
ATOM 545 O O . TYR A 1 75 ? -20.438 20.562 7.672 1 95 75 TYR A O 1
ATOM 553 N N . LYS A 1 76 ? -18.734 19.406 8.359 1 93 76 LYS A N 1
ATOM 554 C CA . LYS A 1 76 ? -18.438 20.297 9.484 1 93 76 LYS A CA 1
ATOM 555 C C . LYS A 1 76 ? -17.859 21.625 8.992 1 93 76 LYS A C 1
ATOM 557 O O . LYS A 1 76 ? -18 22.641 9.664 1 93 76 LYS A O 1
ATOM 562 N N . SER A 1 77 ? -17.266 21.531 7.902 1 89.56 77 SER A N 1
ATOM 563 C CA . SER A 1 77 ? -16.672 22.75 7.371 1 89.56 77 SER A CA 1
ATOM 564 C C . SER A 1 77 ? -17.688 23.531 6.527 1 89.56 77 SER A C 1
ATOM 566 O O . SER A 1 77 ? -17.453 24.688 6.191 1 89.56 77 SER A O 1
ATOM 568 N N . TYR A 1 78 ? -18.719 22.922 6.246 1 86.56 78 TYR A N 1
ATOM 569 C CA . TYR A 1 78 ? -19.688 23.5 5.324 1 86.56 78 TYR A CA 1
ATOM 570 C C . TYR A 1 78 ? -20.25 24.812 5.867 1 86.56 78 TYR A C 1
ATOM 572 O O . TYR A 1 78 ? -20.641 24.891 7.031 1 86.56 78 TYR A O 1
ATOM 580 N N . GLY A 1 79 ? -20.203 25.828 4.996 1 81.06 79 GLY A N 1
ATOM 581 C CA . GLY A 1 79 ? -20.75 27.141 5.355 1 81.06 79 GLY A CA 1
ATOM 582 C C . GLY A 1 79 ? -19.75 28 6.113 1 81.06 79 GLY A C 1
ATOM 583 O O . GLY A 1 79 ? -20.047 29.156 6.438 1 81.06 79 GLY A O 1
ATOM 584 N N . THR A 1 80 ? -18.625 27.359 6.453 1 80.25 80 THR A N 1
ATOM 585 C CA . THR A 1 80 ? -17.609 28.156 7.137 1 80.25 80 THR A CA 1
ATOM 586 C C . THR A 1 80 ? -16.656 28.797 6.129 1 80.25 80 THR A C 1
ATOM 588 O O . THR A 1 80 ? -16.719 28.5 4.934 1 80.25 80 THR A O 1
ATOM 591 N N . LYS A 1 81 ? -15.977 29.688 6.449 1 74.44 81 LYS A N 1
ATOM 592 C CA . LYS A 1 81 ? -15 30.406 5.621 1 74.44 81 LYS A CA 1
ATOM 593 C C . LYS A 1 81 ? -13.906 29.453 5.129 1 74.44 81 LYS A C 1
ATOM 595 O O . LYS A 1 81 ? -13.273 29.719 4.105 1 74.44 81 LYS A O 1
ATOM 600 N N . SER A 1 82 ? -13.828 28.344 5.785 1 69.88 82 SER A N 1
ATOM 601 C CA . SER A 1 82 ? -12.766 27.391 5.488 1 69.88 82 SER A CA 1
ATOM 602 C C . SER A 1 82 ? -13.32 26.109 4.875 1 69.88 82 SER A C 1
ATOM 604 O O . SER A 1 82 ? -12.812 25.016 5.137 1 69.88 82 SER A O 1
ATOM 606 N N . GLU A 1 83 ? -14.352 26.422 4.176 1 69.38 83 GLU A N 1
ATOM 607 C CA . GLU A 1 83 ? -14.922 25.266 3.477 1 69.38 83 GLU A CA 1
ATOM 608 C C . GLU A 1 83 ? -13.859 24.547 2.648 1 69.38 83 GLU A C 1
ATOM 610 O O . GLU A 1 83 ? -13.102 25.188 1.915 1 69.38 83 GLU A O 1
ATOM 615 N N . ASP A 1 84 ? -13.836 23.25 2.902 1 85.62 84 ASP A N 1
ATOM 616 C CA . ASP A 1 84 ? -12.766 22.5 2.25 1 85.62 84 ASP A CA 1
ATOM 617 C C . ASP A 1 84 ? -13.336 21.5 1.242 1 85.62 84 ASP A C 1
ATOM 619 O O . ASP A 1 84 ? -13.594 20.344 1.584 1 85.62 84 ASP A O 1
ATOM 623 N N . GLU A 1 85 ? -13.492 21.953 0.007 1 93.44 85 GLU A N 1
ATOM 624 C CA . GLU A 1 85 ? -14.102 21.172 -1.067 1 93.44 85 GLU A CA 1
ATOM 625 C C . GLU A 1 85 ? -13.305 19.891 -1.35 1 93.44 85 GLU A C 1
ATOM 627 O O . GLU A 1 85 ? -13.844 18.922 -1.882 1 93.44 85 GLU A O 1
ATOM 632 N N . PHE A 1 86 ? -12.086 19.906 -1.006 1 97.06 86 PHE A N 1
ATOM 633 C CA . PHE A 1 86 ? -11.273 18.719 -1.213 1 97.06 86 PHE A CA 1
ATOM 634 C C . PHE A 1 86 ? -11.906 17.5 -0.54 1 97.06 86 PHE A C 1
ATOM 636 O O . PHE A 1 86 ? -11.961 16.422 -1.122 1 97.06 86 PHE A O 1
ATOM 643 N N . TYR A 1 87 ? -12.422 17.688 0.609 1 97.81 87 TYR A N 1
ATOM 644 C CA . TYR A 1 87 ? -12.938 16.547 1.364 1 97.81 87 TYR A CA 1
ATOM 645 C C . TYR A 1 87 ? -14.234 16.047 0.755 1 97.81 87 TYR A C 1
ATOM 647 O O . TYR A 1 87 ? -14.531 14.844 0.827 1 97.81 87 TYR A O 1
ATOM 655 N N . LEU A 1 88 ? -14.953 16.938 0.13 1 97.69 88 LEU A N 1
ATOM 656 C CA . LEU A 1 88 ? -16.125 16.453 -0.61 1 97.69 88 LEU A CA 1
ATOM 657 C C . LEU A 1 88 ? -15.695 15.648 -1.83 1 97.69 88 LEU A C 1
ATOM 659 O O . LEU A 1 88 ? -16.234 14.562 -2.072 1 97.69 88 LEU A O 1
ATOM 663 N N . ILE A 1 89 ? -14.797 16.141 -2.592 1 98.19 89 ILE A N 1
ATOM 664 C CA . ILE A 1 89 ? -14.297 15.461 -3.783 1 98.19 89 ILE A CA 1
ATOM 665 C C . ILE A 1 89 ? -13.688 14.109 -3.396 1 98.19 89 ILE A C 1
ATOM 667 O O . ILE A 1 89 ? -13.969 13.094 -4.031 1 98.19 89 ILE A O 1
ATOM 671 N N . SER A 1 90 ? -12.859 14.195 -2.316 1 98.75 90 SER A N 1
ATOM 672 C CA . SER A 1 90 ? -12.242 12.961 -1.828 1 98.75 90 SER A CA 1
ATOM 673 C C . SER A 1 90 ? -13.305 11.93 -1.442 1 98.75 90 SER A C 1
ATOM 675 O O . SER A 1 90 ? -13.195 10.758 -1.809 1 98.75 90 SER A O 1
ATOM 677 N N . SER A 1 91 ? -14.273 12.375 -0.767 1 98.81 91 SER A N 1
ATOM 678 C CA . SER A 1 91 ? -15.352 11.484 -0.337 1 98.81 91 SER A CA 1
ATOM 679 C C . SER A 1 91 ? -16.047 10.844 -1.531 1 98.81 91 SER A C 1
ATOM 681 O O . SER A 1 91 ? -16.203 9.625 -1.585 1 98.81 91 SER A O 1
ATOM 683 N N . LEU A 1 92 ? -16.406 11.617 -2.484 1 98.81 92 LEU A N 1
ATOM 684 C CA . LEU A 1 92 ? -17.156 11.133 -3.641 1 98.81 92 LEU A CA 1
ATOM 685 C C . LEU A 1 92 ? -16.281 10.219 -4.504 1 98.81 92 LEU A C 1
ATOM 687 O O . LEU A 1 92 ? -16.75 9.188 -4.992 1 98.81 92 LEU A O 1
ATOM 691 N N . MET A 1 93 ? -15.055 10.578 -4.625 1 98.94 93 MET A N 1
ATOM 692 C CA . MET A 1 93 ? -14.164 9.805 -5.488 1 98.94 93 MET A CA 1
ATOM 693 C C . MET A 1 93 ? -13.812 8.461 -4.852 1 98.94 93 MET A C 1
ATOM 695 O O . MET A 1 93 ? -13.914 7.418 -5.496 1 98.94 93 MET A O 1
ATOM 699 N N . ILE A 1 94 ? -13.438 8.492 -3.605 1 98.94 94 ILE A N 1
ATOM 700 C CA . ILE A 1 94 ? -13.047 7.246 -2.955 1 98.94 94 ILE A CA 1
ATOM 701 C C . ILE A 1 94 ? -14.273 6.371 -2.738 1 98.94 94 ILE A C 1
ATOM 703 O O . ILE A 1 94 ? -14.227 5.152 -2.939 1 98.94 94 ILE A O 1
ATOM 707 N N . GLY A 1 95 ? -15.352 7.008 -2.342 1 98.81 95 GLY A N 1
ATOM 708 C CA . GLY A 1 95 ? -16.594 6.262 -2.23 1 98.81 95 GLY A CA 1
ATOM 709 C C . GLY A 1 95 ? -17.078 5.699 -3.555 1 98.81 95 GLY A C 1
ATOM 710 O O . GLY A 1 95 ? -17.609 4.59 -3.609 1 98.81 95 GLY A O 1
ATOM 711 N N . GLY A 1 96 ? -16.891 6.406 -4.59 1 98.81 96 GLY A N 1
ATOM 712 C CA . GLY A 1 96 ? -17.312 6 -5.922 1 98.81 96 GLY A CA 1
ATOM 713 C C . GLY A 1 96 ? -16.516 4.828 -6.465 1 98.81 96 GLY A C 1
ATOM 714 O O . GLY A 1 96 ? -16.953 4.148 -7.395 1 98.81 96 GLY A O 1
ATOM 715 N N . LEU A 1 97 ? -15.352 4.59 -5.887 1 98.75 97 LEU A N 1
ATOM 716 C CA . LEU A 1 97 ? -14.531 3.471 -6.344 1 98.75 97 LEU A CA 1
ATOM 717 C C . LEU A 1 97 ? -15.211 2.141 -6.027 1 98.75 97 LEU A C 1
ATOM 719 O O . LEU A 1 97 ? -14.961 1.137 -6.695 1 98.75 97 LEU A O 1
ATOM 723 N N . VAL A 1 98 ? -16.031 2.131 -5.008 1 98.5 98 VAL A N 1
ATOM 724 C CA . VAL A 1 98 ? -16.688 0.888 -4.613 1 98.5 98 VAL A CA 1
ATOM 725 C C . VAL A 1 98 ? -17.656 0.439 -5.711 1 98.5 98 VAL A C 1
ATOM 727 O O . VAL A 1 98 ? -17.516 -0.659 -6.258 1 98.5 98 VAL A O 1
ATOM 730 N N . PRO A 1 99 ? -18.562 1.251 -6.172 1 98.5 99 PRO A N 1
ATOM 731 C CA . PRO A 1 99 ? -19.406 0.816 -7.285 1 98.5 99 PRO A CA 1
ATOM 732 C C . PRO A 1 99 ? -18.641 0.702 -8.602 1 98.5 99 PRO A C 1
ATOM 734 O O . PRO A 1 99 ? -18.953 -0.151 -9.43 1 98.5 99 PRO A O 1
ATOM 737 N N . TYR A 1 100 ? -17.688 1.517 -8.836 1 98.56 100 TYR A N 1
ATOM 738 C CA . TYR A 1 100 ? -16.828 1.379 -10.008 1 98.56 100 TYR A CA 1
ATOM 739 C C . TYR A 1 100 ? -16.203 -0.013 -10.07 1 98.56 100 TYR A C 1
ATOM 741 O O . TYR A 1 100 ? -16.234 -0.664 -11.117 1 98.56 100 TYR A O 1
ATOM 749 N N . THR A 1 101 ? -15.719 -0.512 -8.945 1 97.62 101 THR A N 1
ATOM 750 C CA . THR A 1 101 ? -15.094 -1.826 -8.859 1 97.62 101 THR A CA 1
ATOM 751 C C . THR A 1 101 ? -16.109 -2.932 -9.117 1 97.62 101 THR A C 1
ATOM 753 O O . THR A 1 101 ? -15.828 -3.883 -9.852 1 97.62 101 THR A O 1
ATOM 756 N N . ALA A 1 102 ? -17.25 -2.797 -8.555 1 97 102 ALA A N 1
ATOM 757 C CA . ALA A 1 102 ? -18.312 -3.783 -8.75 1 97 102 ALA A CA 1
ATOM 758 C C . ALA A 1 102 ? -18.703 -3.881 -10.219 1 97 102 ALA A C 1
ATOM 760 O O . ALA A 1 102 ? -18.969 -4.973 -10.719 1 97 102 ALA A O 1
ATOM 761 N N . TRP A 1 103 ? -18.609 -2.785 -10.883 1 97.75 103 TRP A N 1
ATOM 762 C CA . TRP A 1 103 ? -19.094 -2.756 -12.258 1 97.75 103 TRP A CA 1
ATOM 763 C C . TRP A 1 103 ? -17.984 -3.156 -13.234 1 97.75 103 TRP A C 1
ATOM 765 O O . TRP A 1 103 ? -18.234 -3.861 -14.211 1 97.75 103 TRP A O 1
ATOM 775 N N . MET A 1 104 ? -16.797 -2.73 -12.977 1 97.88 104 MET A N 1
ATOM 776 C CA . MET A 1 104 ? -15.75 -2.9 -13.977 1 97.88 104 MET A CA 1
ATOM 777 C C . MET A 1 104 ? -14.883 -4.109 -13.648 1 97.88 104 MET A C 1
ATOM 779 O O . MET A 1 104 ? -14.422 -4.812 -14.547 1 97.88 104 MET A O 1
ATOM 783 N N . LEU A 1 105 ? -14.672 -4.402 -12.352 1 97.81 105 LEU A N 1
ATOM 784 C CA . LEU A 1 105 ? -13.641 -5.367 -11.984 1 97.81 105 LEU A CA 1
ATOM 785 C C . LEU A 1 105 ? -14.273 -6.676 -11.516 1 97.81 105 LEU A C 1
ATOM 787 O O . LEU A 1 105 ? -13.711 -7.754 -11.734 1 97.81 105 LEU A O 1
ATOM 791 N N . LEU A 1 106 ? -15.414 -6.57 -10.953 1 95.75 106 LEU A N 1
ATOM 792 C CA . LEU A 1 106 ? -16.016 -7.77 -10.391 1 95.75 106 LEU A CA 1
ATOM 793 C C . LEU A 1 106 ? -16.297 -8.805 -11.469 1 95.75 106 LEU A C 1
ATOM 795 O O . LEU A 1 106 ? -16.016 -10 -11.281 1 95.75 106 LEU A O 1
ATOM 799 N N . PRO A 1 107 ? -16.797 -8.484 -12.648 1 95.19 107 PRO A N 1
ATOM 800 C CA . PRO A 1 107 ? -17.016 -9.484 -13.695 1 95.19 107 PRO A CA 1
ATOM 801 C C . PRO A 1 107 ? -15.719 -10.188 -14.109 1 95.19 107 PRO A C 1
ATOM 803 O O . PRO A 1 107 ? -15.742 -11.367 -14.469 1 95.19 107 PRO A O 1
ATOM 806 N N . ILE A 1 108 ? -14.602 -9.531 -14.109 1 95.75 108 ILE A N 1
ATOM 807 C CA . ILE A 1 108 ? -13.312 -10.125 -14.414 1 95.75 108 ILE A CA 1
ATOM 808 C C . ILE A 1 108 ? -12.875 -11.023 -13.258 1 95.75 108 ILE A C 1
ATOM 810 O O . ILE A 1 108 ? -12.484 -12.18 -13.469 1 95.75 108 ILE A O 1
ATOM 814 N N . ASN A 1 109 ? -13.016 -10.516 -12.023 1 95.38 109 ASN A N 1
ATOM 815 C CA . ASN A 1 109 ? -12.617 -11.234 -10.82 1 95.38 109 ASN A CA 1
ATOM 816 C C . ASN A 1 109 ? -13.367 -12.555 -10.688 1 95.38 109 ASN A C 1
ATOM 818 O O . ASN A 1 109 ? -12.844 -13.523 -10.133 1 95.38 109 ASN A O 1
ATOM 822 N N . GLN A 1 110 ? -14.547 -12.602 -11.133 1 93.31 110 GLN A N 1
ATOM 823 C CA . GLN A 1 110 ? -15.375 -13.797 -10.984 1 93.31 110 GLN A CA 1
ATOM 824 C C . GLN A 1 110 ? -14.773 -14.984 -11.727 1 93.31 110 GLN A C 1
ATOM 826 O O . GLN A 1 110 ? -14.914 -16.125 -11.297 1 93.31 110 GLN A O 1
ATOM 831 N N . HIS A 1 111 ? -14 -14.695 -12.797 1 92.06 111 HIS A N 1
ATOM 832 C CA . HIS A 1 111 ? -13.305 -15.781 -13.477 1 92.06 111 HIS A CA 1
ATOM 833 C C . HIS A 1 111 ? -12.266 -16.438 -12.57 1 92.06 111 HIS A C 1
ATOM 835 O O . HIS A 1 111 ? -12.039 -17.641 -12.656 1 92.06 111 HIS A O 1
ATOM 841 N N . PHE A 1 112 ? -11.656 -15.633 -11.742 1 92.38 112 PHE A N 1
ATOM 842 C CA . PHE A 1 112 ? -10.617 -16.141 -10.859 1 92.38 112 PHE A CA 1
ATOM 843 C C . PHE A 1 112 ? -11.234 -16.75 -9.602 1 92.38 112 PHE A C 1
ATOM 845 O O . PHE A 1 112 ? -10.797 -17.797 -9.133 1 92.38 112 PHE A O 1
ATOM 852 N N . LEU A 1 113 ? -12.211 -16.094 -9.094 1 90.56 113 LEU A N 1
ATOM 853 C CA . LEU A 1 113 ? -12.82 -16.484 -7.82 1 90.56 113 LEU A CA 1
ATOM 854 C C . LEU A 1 113 ? -13.609 -17.781 -7.965 1 90.56 113 LEU A C 1
ATOM 856 O O . LEU A 1 113 ? -13.602 -18.625 -7.062 1 90.56 113 LEU A O 1
ATOM 860 N N . SER A 1 114 ? -14.32 -17.891 -8.992 1 82.44 114 SER A N 1
ATOM 861 C CA . SER A 1 114 ? -15.172 -19.062 -9.18 1 82.44 114 SER A CA 1
ATOM 862 C C . SER A 1 114 ? -14.367 -20.266 -9.656 1 82.44 1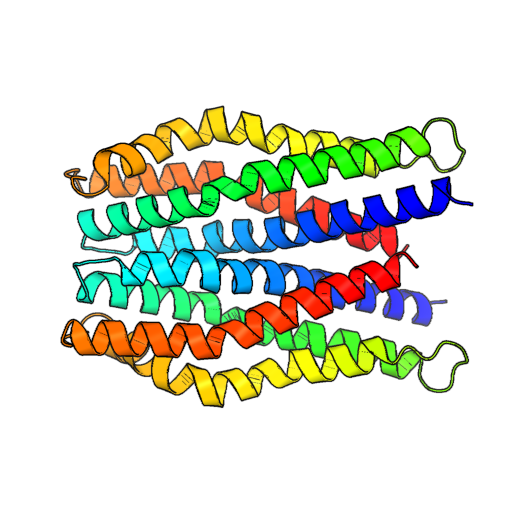14 SER A C 1
ATOM 864 O O . SER A 1 114 ? -14.641 -21.406 -9.258 1 82.44 114 SER A O 1
ATOM 866 N N . GLU A 1 115 ? -13.359 -19.922 -10.398 1 68.5 115 GLU A N 1
ATOM 867 C CA . GLU A 1 115 ? -12.68 -21 -11.094 1 68.5 115 GLU A CA 1
ATOM 868 C C . GLU A 1 115 ? -11.297 -21.266 -10.492 1 68.5 115 GLU A C 1
ATOM 870 O O . GLU A 1 115 ? -10.547 -22.109 -10.984 1 68.5 115 GLU A O 1
ATOM 875 N N . GLY A 1 116 ? -10.844 -20.578 -9.594 1 60.69 116 GLY A N 1
ATOM 876 C CA . GLY A 1 116 ? -9.469 -20.547 -9.109 1 60.69 116 GLY A CA 1
ATOM 877 C C . GLY A 1 116 ? -8.75 -21.875 -9.281 1 60.69 116 GLY A C 1
ATOM 878 O O . GLY A 1 116 ? -7.793 -21.969 -10.055 1 60.69 116 GLY A O 1
ATOM 879 N N . GLU A 1 117 ? -9.18 -22.812 -8.875 1 61.03 117 GLU A N 1
ATOM 880 C CA . GLU A 1 117 ? -8.477 -24.094 -8.938 1 61.03 117 GLU A CA 1
ATOM 881 C C . GLU A 1 117 ? -8.742 -24.797 -10.273 1 61.03 117 GLU A C 1
ATOM 883 O O . GLU A 1 117 ? -7.938 -25.609 -10.711 1 61.03 117 GLU A O 1
ATOM 888 N N . THR A 1 118 ? -9.688 -24.375 -10.852 1 70.06 118 THR A N 1
ATOM 889 C CA . THR A 1 118 ? -10.047 -25.078 -12.078 1 70.06 118 THR A CA 1
ATOM 890 C C . THR A 1 118 ? -9.969 -24.141 -13.281 1 70.06 118 THR A C 1
ATOM 892 O O . THR A 1 118 ? -10.617 -24.391 -14.305 1 70.06 118 THR A O 1
ATOM 895 N N . PHE A 1 119 ? -9.188 -23.25 -12.977 1 74.56 119 PHE A N 1
ATOM 896 C CA . PHE A 1 119 ? -9.031 -22.344 -14.102 1 74.56 119 PHE A CA 1
ATOM 897 C C . PHE A 1 119 ? -8.422 -23.047 -15.305 1 74.56 119 PHE A C 1
ATOM 899 O O . PHE A 1 119 ? -7.211 -23.281 -15.344 1 74.56 119 PHE A O 1
ATOM 906 N N . GLU A 1 120 ? -9.219 -23.562 -16.031 1 72.06 120 GLU A N 1
ATOM 907 C CA . GLU A 1 120 ? -8.836 -24.344 -17.203 1 72.06 120 GLU A CA 1
ATOM 908 C C . GLU A 1 120 ? -9.055 -23.562 -18.484 1 72.06 120 GLU A C 1
ATOM 910 O O . GLU A 1 120 ? -9.773 -24.016 -19.391 1 72.06 120 GLU A O 1
ATOM 915 N N . HIS A 1 121 ? -8.477 -22.391 -18.375 1 72.75 121 HIS A N 1
ATOM 916 C CA . HIS A 1 121 ? -8.602 -21.609 -19.609 1 72.75 121 HIS A CA 1
ATOM 917 C C . HIS A 1 121 ? -7.277 -21.562 -20.359 1 72.75 121 HIS A C 1
ATOM 919 O O . HIS A 1 121 ? -6.23 -21.922 -19.812 1 72.75 121 HIS A O 1
ATOM 925 N N . SER A 1 122 ? -7.449 -21.234 -21.609 1 82.12 122 SER A N 1
ATOM 926 C CA . SER A 1 122 ? -6.273 -21.094 -22.469 1 82.12 122 SER A CA 1
ATOM 927 C C . SER A 1 122 ? -5.375 -19.953 -22 1 82.12 122 SER A C 1
ATOM 929 O O . SER A 1 122 ? -5.828 -19.047 -21.297 1 82.12 122 SER A O 1
ATOM 931 N N . ASP A 1 123 ? -4.168 -20.078 -22.328 1 89.31 123 ASP A N 1
ATOM 932 C CA . ASP A 1 123 ? -3.203 -19 -22.078 1 89.31 123 ASP A CA 1
ATOM 933 C C . ASP A 1 123 ? -3.67 -17.688 -22.688 1 89.31 123 ASP A C 1
ATOM 935 O O . ASP A 1 123 ? -3.422 -16.625 -22.125 1 89.31 123 ASP A O 1
ATOM 939 N N . GLU A 1 124 ? -4.312 -17.812 -23.797 1 91.62 124 GLU A N 1
ATOM 940 C CA . GLU A 1 124 ? -4.816 -16.609 -24.469 1 91.62 124 GLU A CA 1
ATOM 941 C C . GLU A 1 124 ? -5.895 -15.93 -23.625 1 91.62 124 GLU A C 1
ATOM 943 O O . GLU A 1 124 ? -5.895 -14.703 -23.484 1 91.62 124 GLU A O 1
ATOM 948 N N . LYS A 1 125 ? -6.781 -16.688 -23.109 1 92.56 125 LYS A N 1
ATOM 949 C CA . LYS A 1 125 ? -7.828 -16.125 -22.25 1 92.56 125 LYS A CA 1
ATOM 950 C C . LYS A 1 125 ? -7.242 -15.531 -20.984 1 92.56 125 LYS A C 1
ATOM 952 O O . LYS A 1 125 ? -7.672 -14.469 -20.531 1 92.56 125 LYS A O 1
ATOM 957 N N . TRP A 1 126 ? -6.238 -16.188 -20.406 1 93.69 126 TRP A N 1
ATOM 958 C CA . TRP A 1 126 ? -5.547 -15.672 -19.234 1 93.69 126 TRP A CA 1
ATOM 959 C C . TRP A 1 126 ? -4.934 -14.305 -19.531 1 93.69 126 TRP A C 1
ATOM 961 O O . TRP A 1 126 ? -5.148 -13.352 -18.766 1 93.69 126 TRP A O 1
ATOM 971 N N . LYS A 1 127 ? -4.234 -14.227 -20.609 1 94.5 127 LYS A N 1
ATOM 972 C CA . LYS A 1 127 ? -3.59 -12.977 -20.969 1 94.5 127 LYS A CA 1
ATOM 973 C C . LYS A 1 127 ? -4.621 -11.875 -21.219 1 94.5 127 LYS A C 1
ATOM 975 O O . LYS A 1 127 ? -4.402 -10.719 -20.844 1 94.5 127 LYS A O 1
ATOM 980 N N . PHE A 1 128 ? -5.715 -12.258 -21.781 1 95.44 128 PHE A N 1
ATOM 981 C CA . PHE A 1 128 ? -6.797 -11.312 -22.016 1 95.44 128 PHE A CA 1
ATOM 982 C C . PHE A 1 128 ? -7.371 -10.805 -20.703 1 95.44 128 PHE A C 1
ATOM 984 O O . PHE A 1 128 ? -7.535 -9.594 -20.516 1 95.44 128 PHE A O 1
ATOM 991 N N . LEU A 1 129 ? -7.676 -11.664 -19.781 1 95.62 129 LEU A N 1
ATOM 992 C CA . LEU A 1 129 ? -8.234 -11.289 -18.484 1 95.62 129 LEU A CA 1
ATOM 993 C C . LEU A 1 129 ? -7.262 -10.414 -17.703 1 95.62 129 LEU A C 1
ATOM 995 O O . LEU A 1 129 ? -7.668 -9.414 -17.094 1 95.62 129 LEU A O 1
ATOM 999 N N . MET A 1 130 ? -5.988 -10.766 -17.766 1 96.81 130 MET A N 1
ATOM 1000 C CA . MET A 1 130 ? -4.988 -9.992 -17.031 1 96.81 130 MET A CA 1
ATOM 1001 C C . MET A 1 130 ? -4.844 -8.594 -17.625 1 96.81 130 MET A C 1
ATOM 1003 O O . MET A 1 130 ? -4.672 -7.617 -16.891 1 96.81 130 MET A O 1
ATOM 1007 N N . LYS A 1 131 ? -4.898 -8.469 -18.891 1 97.38 131 LYS A N 1
ATOM 1008 C CA . LYS A 1 131 ? -4.84 -7.172 -19.562 1 97.38 131 LYS A CA 1
ATOM 1009 C C . LYS A 1 131 ? -6.043 -6.312 -19.188 1 97.38 131 LYS A C 1
ATOM 1011 O O . LYS A 1 131 ? -5.898 -5.121 -18.891 1 97.38 131 LYS A O 1
ATOM 1016 N N . ASP A 1 132 ? -7.199 -6.863 -19.188 1 97.81 132 ASP A N 1
ATOM 1017 C CA . ASP A 1 132 ? -8.406 -6.141 -18.797 1 97.81 132 ASP A CA 1
ATOM 1018 C C . ASP A 1 132 ? -8.359 -5.75 -17.328 1 97.81 132 ASP A C 1
ATOM 1020 O O . ASP A 1 132 ? -8.773 -4.648 -16.953 1 97.81 132 ASP A O 1
ATOM 1024 N N . TRP A 1 133 ? -7.941 -6.668 -16.594 1 98.31 133 TRP A N 1
ATOM 1025 C CA . TRP A 1 133 ? -7.812 -6.379 -15.164 1 98.31 133 TRP A CA 1
ATOM 1026 C C . TRP A 1 133 ? -6.906 -5.172 -14.938 1 98.31 133 TRP A C 1
ATOM 1028 O O . TRP A 1 133 ? -7.246 -4.27 -14.172 1 98.31 133 TRP A O 1
ATOM 1038 N N . LYS A 1 134 ? -5.797 -5.172 -15.562 1 98.19 134 LYS A N 1
ATOM 1039 C CA . LYS A 1 134 ? -4.852 -4.062 -15.469 1 98.19 134 LYS A CA 1
ATOM 1040 C C . LYS A 1 134 ? -5.504 -2.746 -15.883 1 98.19 134 LYS A C 1
ATOM 1042 O O . LYS A 1 134 ? -5.367 -1.736 -15.188 1 98.19 134 LYS A O 1
ATOM 1047 N N . LYS A 1 135 ? -6.148 -2.752 -16.953 1 98.5 135 LYS A N 1
ATOM 1048 C CA . LYS A 1 135 ? -6.805 -1.575 -17.516 1 98.5 135 LYS A CA 1
ATOM 1049 C C . LYS A 1 135 ? -7.797 -0.974 -16.531 1 98.5 135 LYS A C 1
ATOM 1051 O O . LYS A 1 135 ? -7.797 0.238 -16.297 1 98.5 135 LYS A O 1
ATOM 1056 N N . TRP A 1 136 ? -8.531 -1.759 -15.875 1 98.44 136 TRP A N 1
ATOM 1057 C CA . TRP A 1 136 ? -9.617 -1.261 -15.047 1 98.44 136 TRP A CA 1
ATOM 1058 C C . TRP A 1 136 ? -9.164 -1.082 -13.602 1 98.44 136 TRP A C 1
ATOM 1060 O O . TRP A 1 136 ? -9.82 -0.394 -12.82 1 98.44 136 TRP A O 1
ATOM 1070 N N . HIS A 1 137 ? -8.062 -1.688 -13.258 1 98.75 137 HIS A N 1
ATOM 1071 C CA . HIS A 1 137 ? -7.5 -1.467 -11.93 1 98.75 137 HIS A CA 1
ATOM 1072 C C . HIS A 1 137 ? -6.699 -0.17 -11.883 1 98.75 137 HIS A C 1
ATOM 1074 O O . HIS A 1 137 ? -6.645 0.492 -10.844 1 98.75 137 HIS A O 1
ATOM 1080 N N . LEU A 1 138 ? -6.164 0.25 -12.977 1 98.31 138 LEU A N 1
ATOM 1081 C CA . LEU A 1 138 ? -5.25 1.383 -13.031 1 98.31 138 LEU A CA 1
ATOM 1082 C C . LEU A 1 138 ? -5.926 2.656 -12.531 1 98.31 138 LEU A C 1
ATOM 1084 O O . LEU A 1 138 ? -5.336 3.418 -11.766 1 98.31 138 LEU A O 1
ATOM 1088 N N . PRO A 1 139 ? -7.188 2.959 -12.898 1 98.25 139 PRO A N 1
ATOM 1089 C CA . PRO A 1 139 ? -7.848 4.16 -12.383 1 98.25 139 PRO A CA 1
ATOM 1090 C C . PRO A 1 139 ? -7.922 4.188 -10.859 1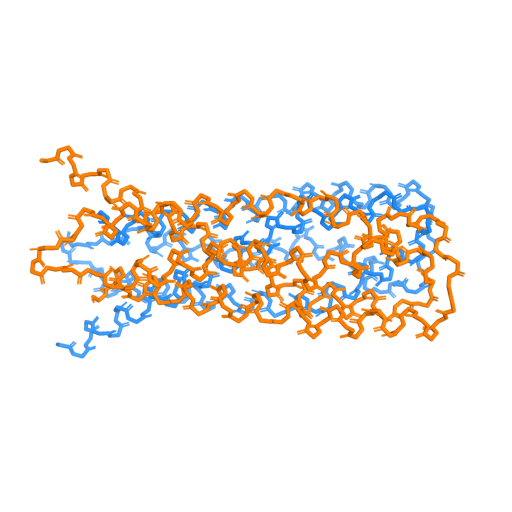 98.25 139 PRO A C 1
ATOM 1092 O O . PRO A 1 139 ? -7.801 5.254 -10.25 1 98.25 139 PRO A O 1
ATOM 1095 N N . ARG A 1 140 ? -8.078 3.07 -10.25 1 98.5 140 ARG A N 1
ATOM 1096 C CA . ARG A 1 140 ? -8.102 3.016 -8.789 1 98.5 140 ARG A CA 1
ATOM 1097 C C . ARG A 1 140 ? -6.758 3.447 -8.203 1 98.5 140 ARG A C 1
ATOM 1099 O O . ARG A 1 140 ? -6.711 4.227 -7.25 1 98.5 140 ARG A O 1
ATOM 1106 N N . SER A 1 141 ? -5.711 2.959 -8.852 1 98.75 141 SER A N 1
ATOM 1107 C CA . SER A 1 141 ? -4.371 3.32 -8.398 1 98.75 141 SER A CA 1
ATOM 1108 C C . SER A 1 141 ? -4.129 4.82 -8.531 1 98.75 141 SER A C 1
ATOM 1110 O O . SER A 1 141 ? -3.596 5.449 -7.613 1 98.75 141 SER A O 1
ATOM 1112 N N . VAL A 1 142 ? -4.559 5.367 -9.594 1 98.75 142 VAL A N 1
ATOM 1113 C CA . VAL A 1 142 ? -4.32 6.777 -9.875 1 98.75 142 VAL A CA 1
ATOM 1114 C C . VAL A 1 142 ? -5.148 7.645 -8.93 1 98.75 142 VAL A C 1
ATOM 1116 O O . VAL A 1 142 ? -4.641 8.602 -8.352 1 98.75 142 VAL A O 1
ATOM 1119 N N . VAL A 1 143 ? -6.383 7.293 -8.766 1 98.88 143 VAL A N 1
ATOM 1120 C CA . VAL A 1 143 ? -7.277 8.07 -7.906 1 98.88 143 VAL A CA 1
ATOM 1121 C C . VAL A 1 143 ? -6.777 8.023 -6.465 1 98.88 143 VAL A C 1
ATOM 1123 O O . VAL A 1 143 ? -6.664 9.062 -5.809 1 98.88 143 VAL A O 1
ATOM 1126 N N . CYS A 1 144 ? -6.418 6.848 -5.977 1 98.94 144 CYS A N 1
ATOM 1127 C CA . CYS A 1 144 ? -5.965 6.711 -4.594 1 98.94 144 CYS A CA 1
ATOM 1128 C C . CYS A 1 144 ? -4.676 7.488 -4.363 1 98.94 144 CYS A C 1
ATOM 1130 O O . CYS A 1 144 ? -4.547 8.203 -3.373 1 98.94 144 CYS A O 1
ATOM 1132 N N . ALA A 1 145 ? -3.795 7.367 -5.312 1 98.88 145 ALA A N 1
ATOM 1133 C CA . ALA A 1 145 ? -2.525 8.07 -5.176 1 98.88 145 ALA A CA 1
ATOM 1134 C C . ALA A 1 145 ? -2.734 9.586 -5.191 1 98.88 145 ALA A C 1
ATO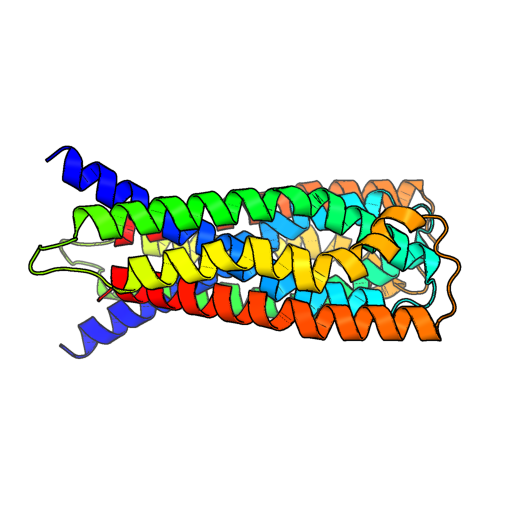M 1136 O O . ALA A 1 145 ? -2.135 10.312 -4.391 1 98.88 145 ALA A O 1
ATOM 1137 N N . SER A 1 146 ? -3.553 10.062 -6.055 1 98.88 146 SER A N 1
ATOM 1138 C CA . SER A 1 146 ? -3.799 11.492 -6.191 1 98.88 146 SER A CA 1
ATOM 1139 C C . SER A 1 146 ? -4.488 12.055 -4.953 1 98.88 146 SER A C 1
ATOM 1141 O O . SER A 1 146 ? -4.078 13.086 -4.422 1 98.88 146 SER A O 1
ATOM 1143 N N . LEU A 1 147 ? -5.508 11.398 -4.5 1 98.94 147 LEU A N 1
ATOM 1144 C CA . LEU A 1 147 ? -6.246 11.875 -3.336 1 98.94 147 LEU A CA 1
ATOM 1145 C C . LEU A 1 147 ? -5.371 11.852 -2.086 1 98.94 147 LEU A C 1
ATOM 1147 O O . LEU A 1 147 ? -5.438 12.758 -1.256 1 98.94 147 LEU A O 1
ATOM 1151 N N . PHE A 1 148 ? -4.578 10.805 -1.997 1 98.94 148 PHE A N 1
ATOM 1152 C CA . PHE A 1 148 ? -3.676 10.711 -0.856 1 98.94 148 PHE A CA 1
ATOM 1153 C C . PHE A 1 148 ? -2.676 11.859 -0.855 1 98.94 148 PHE A C 1
ATOM 1155 O O . PHE A 1 148 ? -2.504 12.539 0.159 1 98.94 148 PHE A O 1
ATOM 1162 N N . SER A 1 149 ? -2.086 12.094 -1.968 1 98.88 149 SER A N 1
ATOM 1163 C CA . SER A 1 149 ? -1.113 13.172 -2.078 1 98.88 149 SER A CA 1
ATOM 1164 C C . SER A 1 149 ? -1.752 14.523 -1.77 1 98.88 149 SER A C 1
ATOM 1166 O O . SER A 1 149 ? -1.166 15.344 -1.065 1 98.88 149 SER A O 1
ATOM 1168 N N . MET A 1 150 ? -2.916 14.695 -2.262 1 98.62 150 MET A N 1
ATOM 1169 C CA . MET A 1 150 ? -3.609 15.953 -2.027 1 98.62 150 MET A CA 1
ATOM 1170 C C . MET A 1 150 ? -4.02 16.094 -0.565 1 98.62 150 MET A C 1
ATOM 1172 O O . MET A 1 150 ? -3.99 17.188 -0.005 1 98.62 150 MET A O 1
ATOM 1176 N N . ALA A 1 151 ? -4.441 15 0.002 1 98.75 151 ALA A N 1
ATOM 1177 C CA . ALA A 1 151 ? -4.789 15.039 1.42 1 98.75 151 ALA A CA 1
ATOM 1178 C C . ALA A 1 151 ? -3.594 15.469 2.268 1 98.75 151 ALA A C 1
ATOM 1180 O O . ALA A 1 151 ? -3.723 16.328 3.146 1 98.75 151 ALA A O 1
ATOM 1181 N N . VAL A 1 152 ? -2.443 14.93 2.002 1 98.81 152 VAL A N 1
ATOM 1182 C CA . VAL A 1 152 ? -1.247 15.281 2.76 1 98.81 152 VAL A CA 1
ATOM 1183 C C . VAL A 1 152 ? -0.867 16.734 2.484 1 98.81 152 VAL A C 1
ATOM 1185 O O . VAL A 1 152 ? -0.507 17.469 3.402 1 98.81 152 VAL A O 1
ATOM 1188 N N . TYR A 1 153 ? -0.96 17.094 1.245 1 98.12 153 TYR A N 1
ATOM 1189 C CA . TYR A 1 153 ? -0.684 18.484 0.886 1 98.12 153 TYR A CA 1
ATOM 1190 C C . TYR A 1 153 ? -1.558 19.438 1.688 1 98.12 153 TYR A C 1
ATOM 1192 O O . TYR A 1 153 ? -1.072 20.438 2.209 1 98.12 153 TYR A O 1
ATOM 1200 N N . LYS A 1 154 ? -2.781 19.141 1.813 1 96.06 154 LYS A N 1
ATOM 1201 C CA . LYS A 1 154 ? -3.729 20 2.521 1 96.06 154 LYS A CA 1
ATOM 1202 C C . LYS A 1 154 ? -3.416 20.062 4.012 1 96.06 154 LYS A C 1
ATOM 1204 O O . LYS A 1 154 ? -3.633 21.078 4.664 1 96.06 154 LYS A O 1
ATOM 1209 N N . LEU A 1 155 ? -2.93 18.984 4.488 1 96.88 155 LEU A N 1
ATOM 1210 C CA . LEU A 1 155 ? -2.598 18.969 5.906 1 96.88 155 LEU A CA 1
ATOM 1211 C C . LEU A 1 155 ? -1.362 19.812 6.195 1 96.88 155 LEU A C 1
ATOM 1213 O O . LEU A 1 155 ? -1.176 20.281 7.316 1 96.88 155 LEU A O 1
ATOM 1217 N N . VAL A 1 156 ? -0.55 20 5.199 1 96 156 VAL A N 1
ATOM 1218 C CA . VAL A 1 156 ? 0.718 20.688 5.395 1 96 156 VAL A CA 1
ATOM 1219 C C . VAL A 1 156 ? 0.55 22.172 5.066 1 96 156 VAL A C 1
ATOM 1221 O O . VAL A 1 156 ? 1.168 23.031 5.699 1 96 156 VAL A O 1
ATOM 1224 N N . PHE A 1 157 ? -0.222 22.484 4.004 1 92.25 157 PHE A N 1
ATOM 1225 C CA . PHE A 1 157 ? -0.412 23.859 3.564 1 92.25 157 PHE A CA 1
ATOM 1226 C C . PHE A 1 157 ? -1.84 24.312 3.832 1 92.25 157 PHE A C 1
ATOM 1228 O O . PHE A 1 157 ? -2.773 23.891 3.148 1 92.25 157 PHE A O 1
ATOM 1235 N N . MET B 1 1 ? 11.125 32.5 4.387 1 69.19 1 MET B N 1
ATOM 1236 C CA . MET B 1 1 ? 9.922 32.125 3.643 1 69.19 1 MET B CA 1
ATOM 1237 C C . MET B 1 1 ? 10.188 30.938 2.752 1 69.19 1 MET B C 1
ATOM 1239 O O . MET B 1 1 ? 9.477 29.922 2.836 1 69.19 1 MET B O 1
ATOM 1243 N N . ALA B 1 2 ? 11.305 30.969 1.964 1 76.12 2 ALA B N 1
ATOM 1244 C CA . ALA B 1 2 ? 11.672 29.875 1.074 1 76.12 2 ALA B CA 1
ATOM 1245 C C . ALA B 1 2 ? 12 28.609 1.868 1 76.12 2 ALA B C 1
ATOM 1247 O O . ALA B 1 2 ? 11.562 27.516 1.513 1 76.12 2 ALA B O 1
ATOM 1248 N N . SER B 1 3 ? 12.695 28.734 2.938 1 77 3 SER B N 1
ATOM 1249 C CA . SER B 1 3 ? 13.109 27.594 3.754 1 77 3 SER B CA 1
ATOM 1250 C C . SER B 1 3 ? 11.898 26.938 4.41 1 77 3 SER B C 1
ATOM 1252 O O . SER B 1 3 ? 11.867 25.703 4.551 1 77 3 SER B O 1
ATOM 1254 N N . ASP B 1 4 ? 10.992 27.625 4.668 1 86 4 ASP B N 1
ATOM 1255 C CA . ASP B 1 4 ? 9.781 27.094 5.289 1 86 4 ASP B CA 1
ATOM 1256 C C . ASP B 1 4 ? 8.977 26.25 4.305 1 86 4 ASP B C 1
ATOM 1258 O O . ASP B 1 4 ? 8.469 25.188 4.66 1 86 4 ASP B O 1
ATOM 1262 N N . ASN B 1 5 ? 9.008 26.672 3.086 1 92.44 5 ASN B N 1
ATOM 1263 C CA . ASN B 1 5 ? 8.305 25.922 2.051 1 92.44 5 ASN B CA 1
ATOM 1264 C C . ASN B 1 5 ? 9 24.594 1.741 1 92.44 5 ASN B C 1
ATOM 1266 O O . ASN B 1 5 ? 8.344 23.594 1.426 1 92.44 5 ASN B O 1
ATOM 1270 N N . VAL B 1 6 ? 10.336 24.656 1.818 1 94.88 6 VAL B N 1
ATOM 1271 C CA . VAL B 1 6 ? 11.094 23.438 1.586 1 94.88 6 VAL B CA 1
ATOM 1272 C C . VAL B 1 6 ? 10.789 22.422 2.695 1 94.88 6 VAL B C 1
ATOM 1274 O O . VAL B 1 6 ? 10.594 21.234 2.428 1 94.88 6 VAL B O 1
ATOM 1277 N N . SER B 1 7 ? 10.758 22.891 3.869 1 94.62 7 SER B N 1
ATOM 1278 C CA . SER B 1 7 ? 10.445 22.016 4.996 1 94.62 7 SER B CA 1
ATOM 1279 C C . SER B 1 7 ? 9.047 21.422 4.863 1 94.62 7 SER B C 1
ATOM 1281 O O . SER B 1 7 ? 8.836 20.234 5.141 1 94.62 7 SER B O 1
ATOM 1283 N N . LYS B 1 8 ? 8.172 22.219 4.438 1 96.69 8 LYS B N 1
ATOM 1284 C CA . LYS B 1 8 ? 6.809 21.75 4.211 1 96.69 8 LYS B CA 1
ATOM 1285 C C . LYS B 1 8 ? 6.77 20.688 3.107 1 96.69 8 LYS B C 1
ATOM 1287 O O . LYS B 1 8 ? 6.094 19.672 3.242 1 96.69 8 LYS B O 1
ATOM 1292 N N . THR B 1 9 ? 7.512 20.969 2.117 1 98 9 THR B N 1
ATOM 1293 C CA . THR B 1 9 ? 7.586 20.016 1.01 1 98 9 THR B CA 1
ATOM 1294 C C . THR B 1 9 ? 8.195 18.688 1.471 1 98 9 THR B C 1
ATOM 1296 O O . THR B 1 9 ? 7.73 17.625 1.078 1 98 9 THR B O 1
ATOM 1299 N N . MET B 1 10 ? 9.164 18.766 2.342 1 98.25 10 MET B N 1
ATOM 1300 C CA . MET B 1 10 ? 9.805 17.562 2.844 1 98.25 10 MET B CA 1
ATOM 1301 C C . MET B 1 10 ? 8.867 16.781 3.756 1 98.25 10 MET B C 1
ATOM 1303 O O . MET B 1 10 ? 8.906 15.547 3.795 1 98.25 10 MET B O 1
ATOM 1307 N N . LYS B 1 11 ? 8.023 17.453 4.43 1 98.19 11 LYS B N 1
ATOM 1308 C CA . LYS B 1 11 ? 7.008 16.781 5.223 1 98.19 11 LYS B CA 1
ATOM 1309 C C . LYS B 1 11 ? 6.055 15.984 4.332 1 98.19 11 LYS B C 1
ATOM 1311 O O . LYS B 1 11 ? 5.668 14.867 4.672 1 98.19 11 LYS B O 1
ATOM 1316 N N . ILE B 1 12 ? 5.742 16.531 3.232 1 98.81 12 ILE B N 1
ATOM 1317 C CA . ILE B 1 12 ? 4.855 15.867 2.289 1 98.81 12 ILE B CA 1
ATOM 1318 C C . ILE B 1 12 ? 5.547 14.625 1.724 1 98.81 12 ILE B C 1
ATOM 1320 O O . ILE B 1 12 ? 4.973 13.531 1.726 1 98.81 12 ILE B O 1
ATOM 1324 N N . ILE B 1 13 ? 6.734 14.805 1.327 1 98.88 13 ILE B N 1
ATOM 1325 C CA . ILE B 1 13 ? 7.477 13.703 0.72 1 98.88 13 ILE B CA 1
ATOM 1326 C C . ILE B 1 13 ? 7.621 12.562 1.725 1 98.88 13 ILE B C 1
ATOM 1328 O O . ILE B 1 13 ? 7.387 11.398 1.39 1 98.88 13 ILE B O 1
ATOM 1332 N N . SER B 1 14 ? 7.957 12.93 2.906 1 98.81 14 SER B N 1
ATOM 1333 C CA . SER B 1 14 ? 8.125 11.93 3.955 1 98.81 14 SER B CA 1
ATOM 1334 C C . SER B 1 14 ? 6.82 11.195 4.238 1 98.81 14 SER B C 1
ATOM 1336 O O . SER B 1 14 ? 6.777 9.969 4.238 1 98.81 14 SER B O 1
ATOM 1338 N N . THR B 1 15 ? 5.77 11.898 4.348 1 98.94 15 THR B N 1
ATOM 1339 C CA . THR B 1 15 ? 4.484 11.312 4.727 1 98.94 15 THR B CA 1
ATOM 1340 C C . THR B 1 15 ? 3.916 10.469 3.59 1 98.94 15 THR B C 1
ATOM 1342 O O . THR B 1 15 ? 3.424 9.367 3.818 1 98.94 15 THR B O 1
ATOM 1345 N N . VAL B 1 16 ? 4.016 10.953 2.393 1 98.94 16 VAL B N 1
ATOM 1346 C CA . VAL B 1 16 ? 3.496 10.219 1.243 1 98.94 16 VAL B CA 1
ATOM 1347 C C . VAL B 1 16 ? 4.297 8.93 1.046 1 98.94 16 VAL B C 1
ATOM 1349 O O . VAL B 1 16 ? 3.721 7.871 0.799 1 98.94 16 VAL B O 1
ATOM 1352 N N . SER B 1 17 ? 5.562 9.023 1.187 1 98.94 17 SER B N 1
ATOM 1353 C CA . SER B 1 17 ? 6.391 7.824 1.079 1 98.94 17 SER B CA 1
ATOM 1354 C C . SER B 1 17 ? 6.039 6.812 2.164 1 98.94 17 SER B C 1
ATOM 1356 O O . SER B 1 17 ? 5.902 5.617 1.884 1 98.94 17 SER B O 1
ATOM 1358 N N . LEU B 1 18 ? 5.879 7.297 3.354 1 98.94 18 LEU B N 1
ATOM 1359 C CA . LEU B 1 18 ? 5.516 6.418 4.461 1 98.94 18 LEU B CA 1
ATOM 1360 C C . LEU B 1 18 ? 4.164 5.75 4.203 1 98.94 18 LEU B C 1
ATOM 1362 O O . LEU B 1 18 ? 3.98 4.574 4.516 1 98.94 18 LEU B O 1
ATOM 1366 N N . GLY B 1 19 ? 3.271 6.488 3.68 1 98.94 19 GLY B N 1
ATOM 1367 C CA . GLY B 1 19 ? 1.959 5.926 3.398 1 98.94 19 GLY B CA 1
ATOM 1368 C C . GLY B 1 19 ? 1.991 4.82 2.363 1 98.94 19 GLY B C 1
ATOM 1369 O O . GLY B 1 19 ? 1.34 3.785 2.531 1 98.94 19 GLY B O 1
ATOM 1370 N N . HIS B 1 20 ? 2.721 5.062 1.314 1 98.88 20 HIS B N 1
ATOM 1371 C CA . HIS B 1 20 ? 2.863 4.023 0.3 1 98.88 20 HIS B CA 1
ATOM 1372 C C . HIS B 1 20 ? 3.527 2.777 0.876 1 98.88 20 HIS B C 1
ATOM 1374 O O . HIS B 1 20 ? 3.061 1.659 0.646 1 98.88 20 HIS B O 1
ATOM 1380 N N . LEU B 1 21 ? 4.555 3.002 1.622 1 98.94 21 LEU B N 1
ATOM 1381 C CA . LEU B 1 21 ? 5.258 1.877 2.229 1 98.94 21 LEU B CA 1
ATOM 1382 C C . LEU B 1 21 ? 4.348 1.125 3.193 1 98.94 21 LEU B C 1
ATOM 1384 O O . LEU B 1 21 ? 4.359 -0.108 3.23 1 98.94 21 LEU B O 1
ATOM 1388 N N . ALA B 1 22 ? 3.594 1.821 3.936 1 98.94 22 ALA B N 1
ATOM 1389 C CA . ALA B 1 22 ? 2.68 1.196 4.887 1 98.94 22 ALA B CA 1
ATOM 1390 C C . ALA B 1 22 ? 1.669 0.302 4.172 1 98.94 22 ALA B C 1
ATOM 1392 O O . ALA B 1 22 ? 1.454 -0.845 4.574 1 98.94 22 ALA B O 1
ATOM 1393 N N . GLY B 1 23 ? 1.112 0.792 3.113 1 98.88 23 G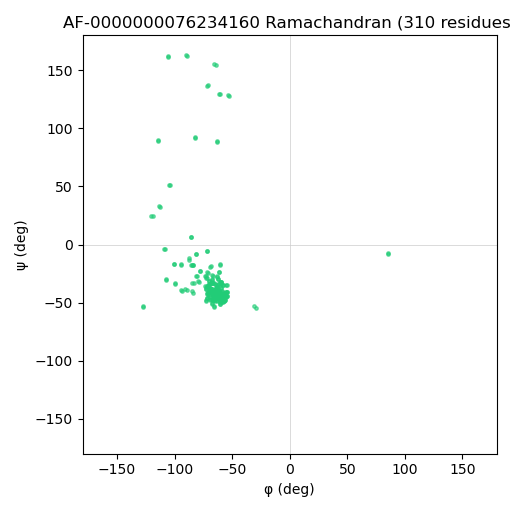LY B N 1
ATOM 1394 C CA . GLY B 1 23 ? 0.156 -0.004 2.361 1 98.88 23 GLY B CA 1
ATOM 1395 C C . GLY B 1 23 ? 0.773 -1.238 1.729 1 98.88 23 GLY B C 1
ATOM 1396 O O . GLY B 1 23 ? 0.23 -2.34 1.847 1 98.88 23 GLY B O 1
ATOM 1397 N N . ILE B 1 24 ? 1.874 -1.064 1.121 1 98.88 24 ILE B N 1
ATOM 1398 C CA . ILE B 1 24 ? 2.518 -2.145 0.381 1 98.88 24 ILE B CA 1
ATOM 1399 C C . ILE B 1 24 ? 2.979 -3.23 1.351 1 98.88 24 ILE B C 1
ATOM 1401 O O . ILE B 1 24 ? 2.73 -4.418 1.127 1 98.88 24 ILE B O 1
ATOM 1405 N N . THR B 1 25 ? 3.629 -2.83 2.439 1 98.81 25 THR B N 1
ATOM 1406 C CA . THR B 1 25 ? 4.18 -3.826 3.352 1 98.81 25 THR B CA 1
ATOM 1407 C C . THR B 1 25 ? 3.061 -4.562 4.086 1 98.81 25 THR B C 1
ATOM 1409 O O . THR B 1 25 ? 3.16 -5.77 4.328 1 98.81 25 THR B O 1
ATOM 1412 N N . ALA B 1 26 ? 2.062 -3.869 4.41 1 98.62 26 ALA B N 1
ATOM 1413 C CA . ALA B 1 26 ? 0.923 -4.535 5.035 1 98.62 26 ALA B CA 1
ATOM 1414 C C . ALA B 1 26 ? 0.277 -5.531 4.074 1 98.62 26 ALA B C 1
ATOM 1416 O O . ALA B 1 26 ? -0.117 -6.629 4.48 1 98.62 26 ALA B O 1
ATOM 1417 N N . PHE B 1 27 ? 0.187 -5.156 2.871 1 98.81 27 PHE B N 1
ATOM 1418 C CA . PHE B 1 27 ? -0.426 -6.008 1.86 1 98.81 27 PHE B CA 1
ATOM 1419 C C . PHE B 1 27 ? 0.421 -7.254 1.616 1 98.81 27 PHE B C 1
ATOM 1421 O O . PHE B 1 27 ? -0.113 -8.352 1.46 1 98.81 27 PHE B O 1
ATOM 1428 N N . LYS B 1 28 ? 1.687 -7.055 1.528 1 98.62 28 LYS B N 1
ATOM 1429 C CA . LYS B 1 28 ? 2.576 -8.203 1.383 1 98.62 28 LYS B CA 1
ATOM 1430 C C . LYS B 1 28 ? 2.42 -9.172 2.551 1 98.62 28 LYS B C 1
ATOM 1432 O O . LYS B 1 28 ? 2.365 -10.391 2.354 1 98.62 28 LYS B O 1
ATOM 1437 N N . SER B 1 29 ? 2.285 -8.656 3.744 1 98.19 29 SER B N 1
ATOM 1438 C CA . SER B 1 29 ? 2.184 -9.477 4.949 1 98.19 29 SER B CA 1
ATOM 1439 C C . SER B 1 29 ? 0.825 -10.164 5.035 1 98.19 29 SER B C 1
ATOM 1441 O O . SER B 1 29 ? 0.739 -11.336 5.398 1 98.19 29 SER B O 1
ATOM 1443 N N . SER B 1 30 ? -0.169 -9.492 4.652 1 97.5 30 SER B N 1
ATOM 1444 C CA . SER B 1 30 ? -1.504 -9.984 4.973 1 97.5 30 SER B CA 1
ATOM 1445 C C . SER B 1 30 ? -2.133 -10.688 3.773 1 97.5 30 SER B C 1
ATOM 1447 O O . SER B 1 30 ? -3.1 -11.438 3.924 1 97.5 30 SER B O 1
ATOM 1449 N N . CYS B 1 31 ? -1.589 -10.461 2.633 1 98.19 31 CYS B N 1
ATOM 1450 C CA . CYS B 1 31 ? -2.273 -10.977 1.453 1 98.19 31 CYS B CA 1
ATOM 1451 C C . CYS B 1 31 ? -1.328 -11.805 0.592 1 98.19 31 CYS B C 1
ATOM 1453 O O . CYS B 1 31 ? -1.582 -12.992 0.343 1 98.19 31 CYS B O 1
ATOM 1455 N N . ILE B 1 32 ? -0.214 -11.211 0.242 1 98.44 32 ILE B N 1
ATOM 1456 C CA . ILE B 1 32 ? 0.667 -11.867 -0.722 1 98.44 32 ILE B CA 1
ATOM 1457 C C . ILE B 1 32 ? 1.268 -13.125 -0.105 1 98.44 32 ILE B C 1
ATOM 1459 O O . ILE B 1 32 ? 1.188 -14.211 -0.689 1 98.44 32 ILE B O 1
ATOM 1463 N N . GLN B 1 33 ? 1.828 -12.961 1.08 1 98.19 33 GLN B N 1
ATOM 1464 C CA . GLN B 1 33 ? 2.525 -14.07 1.717 1 98.19 33 GLN B CA 1
ATOM 1465 C C . GLN B 1 33 ? 1.583 -15.25 1.95 1 98.19 33 GLN B C 1
ATOM 1467 O O . GLN B 1 33 ? 1.885 -16.375 1.561 1 98.19 33 GLN B O 1
ATOM 1472 N N . PRO B 1 34 ? 0.456 -15.078 2.535 1 97.38 34 PRO B N 1
ATOM 1473 C CA . PRO B 1 34 ? -0.412 -16.234 2.725 1 97.38 34 PRO B CA 1
ATOM 1474 C C . PRO B 1 34 ? -0.963 -16.781 1.408 1 97.38 34 PRO B C 1
ATOM 1476 O O . PRO B 1 34 ? -1.195 -17.984 1.283 1 97.38 34 PRO B O 1
ATOM 1479 N N . ALA B 1 35 ? -1.214 -16.016 0.437 1 96.81 35 ALA B N 1
ATOM 1480 C CA . ALA B 1 35 ? -1.696 -16.484 -0.861 1 96.81 35 ALA B CA 1
ATOM 1481 C C . ALA B 1 35 ? -0.688 -17.422 -1.515 1 96.81 35 ALA B C 1
ATOM 1483 O O . ALA B 1 35 ? -1.065 -18.469 -2.072 1 96.81 35 ALA B O 1
ATOM 1484 N N . LEU B 1 36 ? 0.548 -17.078 -1.455 1 96.38 36 LEU B N 1
ATOM 1485 C CA . LEU B 1 36 ? 1.586 -17.906 -2.057 1 96.38 36 LEU B CA 1
ATOM 1486 C C . LEU B 1 36 ? 1.819 -19.156 -1.234 1 96.38 36 LEU B C 1
ATOM 1488 O O . LEU B 1 36 ? 2.088 -20.234 -1.79 1 96.38 36 LEU B O 1
ATOM 1492 N N . GLU B 1 37 ? 1.711 -18.984 0.041 1 95.31 37 GLU B N 1
ATOM 1493 C CA . GLU B 1 37 ? 1.899 -20.141 0.92 1 95.31 37 GLU B CA 1
ATOM 1494 C C . GLU B 1 37 ? 0.849 -21.219 0.655 1 95.31 37 GLU B C 1
ATOM 1496 O O . GLU B 1 37 ? 1.124 -22.406 0.795 1 95.31 37 GLU B O 1
ATOM 1501 N N . GLU B 1 38 ? -0.282 -20.844 0.241 1 91.81 38 GLU B N 1
ATOM 1502 C CA . GLU B 1 38 ? -1.404 -21.75 0.034 1 91.81 38 GLU B CA 1
ATOM 1503 C C . GLU B 1 38 ? -1.292 -22.469 -1.309 1 91.81 38 GLU B C 1
ATOM 1505 O O . GLU B 1 38 ? -2.014 -23.438 -1.563 1 91.81 38 GLU B O 1
ATOM 1510 N N . GLN B 1 39 ? -0.383 -22.062 -2.074 1 91.5 39 GLN B N 1
ATOM 1511 C CA . GLN B 1 39 ? -0.229 -22.688 -3.389 1 91.5 39 GLN B CA 1
ATOM 1512 C C . GLN B 1 39 ? 0.321 -24.094 -3.271 1 91.5 39 GLN B C 1
ATOM 1514 O O . GLN B 1 39 ? 1.203 -24.359 -2.451 1 91.5 39 GLN B O 1
ATOM 1519 N N . GLU B 1 40 ? -0.244 -24.984 -4.039 1 88.25 40 GLU B N 1
ATOM 1520 C CA . GLU B 1 40 ? 0.248 -26.359 -4.09 1 88.25 40 GLU B CA 1
ATOM 1521 C C . GLU B 1 40 ? 1.407 -26.5 -5.074 1 88.25 40 GLU B C 1
ATOM 1523 O O . GLU B 1 40 ? 2.328 -27.281 -4.852 1 88.25 40 GLU B O 1
ATOM 1528 N N . ASP B 1 41 ? 1.313 -25.672 -6.141 1 88.94 41 ASP B N 1
ATOM 1529 C CA . ASP B 1 41 ? 2.408 -25.656 -7.105 1 88.94 41 ASP B CA 1
ATOM 1530 C C . ASP B 1 41 ? 3.549 -24.75 -6.621 1 88.94 41 ASP B C 1
ATOM 1532 O O . ASP B 1 41 ? 3.635 -23.594 -7.008 1 88.94 41 ASP B O 1
ATOM 1536 N N . VAL B 1 42 ? 4.434 -25.391 -5.957 1 91.38 42 VAL B N 1
ATOM 1537 C CA . VAL B 1 42 ? 5.488 -24.672 -5.242 1 91.38 42 VAL B CA 1
ATOM 1538 C C . VAL B 1 42 ? 6.406 -23.984 -6.242 1 91.38 42 VAL B C 1
ATOM 1540 O O . VAL B 1 42 ? 6.727 -22.797 -6.082 1 91.38 42 VAL B O 1
ATOM 1543 N N . PRO B 1 43 ? 6.805 -24.625 -7.305 1 90.75 43 PRO B N 1
ATOM 1544 C CA . PRO B 1 43 ? 7.656 -23.922 -8.266 1 90.75 43 PRO B CA 1
ATOM 1545 C C . PRO B 1 43 ? 6.984 -22.688 -8.852 1 90.75 43 PRO B C 1
ATOM 1547 O O . PRO B 1 43 ? 7.629 -21.641 -9.016 1 90.75 43 PRO B O 1
ATOM 1550 N N . ALA B 1 44 ? 5.719 -22.75 -9.094 1 90.31 44 ALA B N 1
ATOM 1551 C CA . ALA B 1 44 ? 4.992 -21.594 -9.625 1 90.31 44 ALA B CA 1
ATOM 1552 C C . ALA B 1 44 ? 4.898 -20.484 -8.594 1 90.31 44 ALA B C 1
ATOM 1554 O O . ALA B 1 44 ? 5.035 -19.297 -8.93 1 90.31 44 ALA B O 1
ATOM 1555 N N . ALA B 1 45 ? 4.648 -20.875 -7.383 1 93.62 45 ALA B N 1
ATOM 1556 C CA . ALA B 1 45 ? 4.59 -19.891 -6.301 1 93.62 45 ALA B CA 1
ATOM 1557 C C . ALA B 1 45 ? 5.934 -19.203 -6.113 1 93.62 45 ALA B C 1
ATOM 1559 O O . ALA B 1 45 ? 5.988 -17.984 -5.934 1 93.62 45 ALA B O 1
ATOM 1560 N N . ALA B 1 46 ? 6.965 -19.969 -6.18 1 94 46 ALA B N 1
ATOM 1561 C CA . ALA B 1 46 ? 8.305 -19.422 -6.02 1 94 46 ALA B CA 1
ATOM 1562 C C . ALA B 1 46 ? 8.648 -18.453 -7.16 1 94 46 ALA B C 1
ATOM 1564 O O . ALA B 1 46 ? 9.289 -17.422 -6.945 1 94 46 ALA B O 1
ATOM 1565 N N . LYS B 1 47 ? 8.25 -18.844 -8.258 1 92.88 47 LYS B N 1
ATOM 1566 C CA . LYS B 1 47 ? 8.461 -17.953 -9.398 1 92.88 47 LYS B CA 1
ATOM 1567 C C . LYS B 1 47 ? 7.707 -16.641 -9.219 1 92.88 47 LYS B C 1
ATOM 1569 O O . LYS B 1 47 ? 8.242 -15.562 -9.508 1 92.88 47 LYS B O 1
ATOM 1574 N N . THR B 1 48 ? 6.453 -16.734 -8.789 1 94.69 48 THR B N 1
ATOM 1575 C CA . THR B 1 48 ? 5.664 -15.539 -8.523 1 94.69 48 THR B CA 1
ATOM 1576 C C . THR B 1 48 ? 6.344 -14.664 -7.469 1 94.69 48 THR B C 1
ATOM 1578 O O . THR B 1 48 ? 6.465 -13.453 -7.641 1 94.69 48 THR B O 1
ATOM 1581 N N . MET B 1 49 ? 6.836 -15.305 -6.445 1 95.69 49 MET B N 1
ATOM 1582 C CA . MET B 1 49 ? 7.543 -14.578 -5.398 1 95.69 49 MET B CA 1
ATOM 1583 C C . MET B 1 49 ? 8.781 -13.891 -5.953 1 95.69 49 MET B C 1
ATOM 1585 O O . MET B 1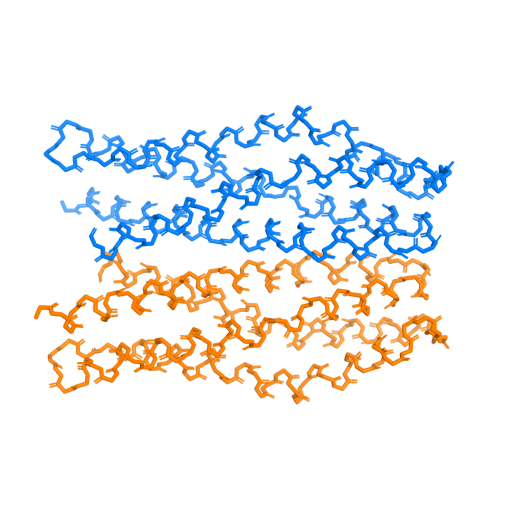 49 ? 9.047 -12.727 -5.641 1 95.69 49 MET B O 1
ATOM 1589 N N . SER B 1 50 ? 9.508 -14.594 -6.723 1 95 50 SER B N 1
ATOM 1590 C CA . SER B 1 50 ? 10.695 -14.023 -7.352 1 95 50 SER B CA 1
ATOM 1591 C C . SER B 1 50 ? 10.344 -12.773 -8.164 1 95 50 SER B C 1
ATOM 1593 O O . SER B 1 50 ? 11.031 -11.758 -8.07 1 95 50 SER B O 1
ATOM 1595 N N . CYS B 1 51 ? 9.289 -12.859 -8.891 1 95.12 51 CYS B N 1
ATOM 1596 C CA . CYS B 1 51 ? 8.859 -11.734 -9.719 1 95.12 51 CYS B CA 1
ATOM 1597 C C . CYS B 1 51 ? 8.445 -10.547 -8.852 1 95.12 51 CYS B C 1
ATOM 1599 O O . CYS B 1 51 ? 8.828 -9.414 -9.133 1 95.12 51 CYS B O 1
ATOM 1601 N N . ILE B 1 52 ? 7.715 -10.82 -7.816 1 97.19 52 ILE B N 1
ATOM 1602 C CA . ILE B 1 52 ? 7.266 -9.773 -6.906 1 97.19 52 ILE B CA 1
ATOM 1603 C C . ILE B 1 52 ? 8.477 -9.094 -6.258 1 97.19 52 ILE B C 1
ATOM 1605 O O . ILE B 1 52 ? 8.539 -7.867 -6.176 1 97.19 52 ILE B O 1
ATOM 1609 N N . LEU B 1 53 ? 9.406 -9.891 -5.852 1 96.56 53 LEU B N 1
ATOM 1610 C CA . LEU B 1 53 ? 10.594 -9.359 -5.195 1 96.56 53 LEU B CA 1
ATOM 1611 C C . LEU B 1 53 ? 11.398 -8.484 -6.148 1 96.56 53 LEU B C 1
ATOM 1613 O O . LEU B 1 53 ? 11.891 -7.426 -5.762 1 96.56 53 LEU B O 1
ATOM 1617 N N . LYS B 1 54 ? 11.555 -8.867 -7.348 1 95.62 54 LYS B N 1
ATOM 1618 C CA . LYS B 1 54 ? 12.273 -8.086 -8.344 1 95.62 54 LYS B CA 1
ATOM 1619 C C . LYS B 1 54 ? 11.586 -6.742 -8.594 1 95.62 54 LYS B C 1
ATOM 1621 O O . LYS B 1 54 ? 12.25 -5.703 -8.648 1 95.62 54 LYS B O 1
ATOM 1626 N N . ARG B 1 55 ? 10.359 -6.75 -8.625 1 96 55 ARG B N 1
ATOM 1627 C CA . ARG B 1 55 ? 9.586 -5.543 -8.898 1 96 55 ARG B CA 1
ATOM 1628 C C . ARG B 1 55 ? 9.516 -4.648 -7.664 1 96 55 ARG B C 1
ATOM 1630 O O . ARG B 1 55 ? 9.305 -3.438 -7.781 1 96 55 ARG B O 1
ATOM 1637 N N . SER B 1 56 ? 9.703 -5.266 -6.52 1 96.19 56 SER B N 1
ATOM 1638 C CA . SER B 1 56 ? 9.664 -4.52 -5.266 1 96.19 56 SER B CA 1
ATOM 1639 C C . SER B 1 56 ? 11.031 -3.92 -4.941 1 96.19 56 SER B C 1
ATOM 1641 O O . SER B 1 56 ? 11.211 -3.307 -3.887 1 96.19 56 SER B O 1
ATOM 1643 N N . SER B 1 57 ? 12.008 -4.008 -5.816 1 95.56 57 SER B N 1
ATOM 1644 C CA . SER B 1 57 ? 13.375 -3.568 -5.543 1 95.56 57 SER B CA 1
ATOM 1645 C C . SER B 1 57 ? 13.469 -2.047 -5.496 1 95.56 57 SER B C 1
ATOM 1647 O O . SER B 1 57 ? 14.469 -1.492 -5.047 1 95.56 57 SER B O 1
ATOM 1649 N N . VAL B 1 58 ? 12.406 -1.325 -5.805 1 97.31 58 VAL B N 1
ATOM 1650 C CA . VAL B 1 58 ? 12.359 0.132 -5.758 1 97.31 58 VAL B CA 1
ATOM 1651 C C . VAL B 1 58 ? 12.039 0.593 -4.336 1 97.31 58 VAL B C 1
ATOM 1653 O O . VAL B 1 58 ? 12.273 1.753 -3.986 1 97.31 58 VAL B O 1
ATOM 1656 N N . LEU B 1 59 ? 11.531 -0.267 -3.504 1 98.12 59 LEU B N 1
ATOM 1657 C CA . LEU B 1 59 ? 10.992 0.123 -2.207 1 98.12 59 LEU B CA 1
ATOM 1658 C C . LEU B 1 59 ? 12.102 0.61 -1.279 1 98.12 59 LEU B C 1
ATOM 1660 O O . LEU B 1 59 ? 11.898 1.547 -0.504 1 98.12 59 LEU B O 1
ATOM 1664 N N . PRO B 1 60 ? 13.352 0.065 -1.363 1 98.19 60 PRO B N 1
ATOM 1665 C CA . PRO B 1 60 ? 14.438 0.653 -0.571 1 98.19 60 PRO B CA 1
ATOM 1666 C C . PRO B 1 60 ? 14.719 2.104 -0.951 1 98.19 60 PRO B C 1
ATOM 1668 O O . PRO B 1 60 ? 15.062 2.916 -0.087 1 98.19 60 PRO B O 1
ATOM 1671 N N . ILE B 1 61 ? 14.562 2.432 -2.182 1 98.56 61 ILE B N 1
ATOM 1672 C CA . ILE B 1 61 ? 14.773 3.809 -2.619 1 98.56 61 ILE B CA 1
ATOM 1673 C C . ILE B 1 61 ? 13.703 4.711 -1.997 1 98.56 61 ILE B C 1
ATOM 1675 O O . ILE B 1 61 ? 14.016 5.809 -1.524 1 98.56 61 ILE B O 1
ATOM 1679 N N . VAL B 1 62 ? 12.477 4.273 -1.957 1 98.75 62 VAL B N 1
ATOM 1680 C CA . VAL B 1 62 ? 11.383 5.027 -1.349 1 98.75 62 VAL B CA 1
ATOM 1681 C C . VAL B 1 62 ? 11.672 5.238 0.136 1 98.75 62 VAL B C 1
ATOM 1683 O O . VAL B 1 62 ? 11.422 6.324 0.672 1 98.75 62 VAL B O 1
ATOM 1686 N N . SER B 1 63 ? 12.18 4.199 0.726 1 98.88 63 SER B N 1
ATOM 1687 C CA . SER B 1 63 ? 12.523 4.297 2.139 1 98.88 63 SER B CA 1
ATOM 1688 C C . SER B 1 63 ? 13.625 5.332 2.367 1 98.88 63 SER B C 1
ATOM 1690 O O . SER B 1 63 ? 13.562 6.105 3.326 1 98.88 63 SER B O 1
ATOM 1692 N N . ILE B 1 64 ? 14.586 5.363 1.574 1 98.81 64 ILE B N 1
ATOM 1693 C CA . ILE B 1 64 ? 15.688 6.305 1.698 1 98.81 64 ILE B CA 1
ATOM 1694 C C . ILE B 1 64 ? 15.188 7.73 1.482 1 98.81 64 ILE B C 1
ATOM 1696 O O . ILE B 1 64 ? 15.57 8.648 2.209 1 98.81 64 ILE B O 1
ATOM 1700 N N . VAL B 1 65 ? 14.352 7.926 0.534 1 98.81 65 VAL B N 1
ATOM 1701 C CA . VAL B 1 65 ? 13.766 9.234 0.262 1 98.81 65 VAL B CA 1
ATOM 1702 C C . VAL B 1 65 ? 12.969 9.711 1.478 1 98.81 65 VAL B C 1
ATOM 1704 O O . VAL B 1 65 ? 13.094 10.859 1.897 1 98.81 65 VAL B O 1
ATOM 1707 N N . SER B 1 66 ? 12.18 8.781 1.994 1 98.88 66 SER B N 1
ATOM 1708 C CA . SER B 1 66 ? 11.406 9.125 3.188 1 98.88 66 SER B CA 1
ATOM 1709 C C . SER B 1 66 ? 12.328 9.469 4.355 1 98.88 66 SER B C 1
ATOM 1711 O O . SER B 1 66 ? 12.086 10.445 5.066 1 98.88 66 SER B O 1
ATOM 1713 N N . SER B 1 67 ? 13.305 8.656 4.527 1 98.94 67 SER B N 1
ATOM 1714 C CA . SER B 1 67 ? 14.266 8.859 5.605 1 98.94 67 SER B CA 1
ATOM 1715 C C . SER B 1 67 ? 14.977 10.195 5.465 1 98.94 67 SER B C 1
ATOM 1717 O O . SER B 1 67 ? 15.055 10.969 6.426 1 98.94 67 SER B O 1
ATOM 1719 N N . ALA B 1 68 ? 15.461 10.531 4.312 1 98.88 68 ALA B N 1
ATOM 1720 C CA . ALA B 1 68 ? 16.188 11.781 4.062 1 98.88 68 ALA B CA 1
ATOM 1721 C C . ALA B 1 68 ? 15.281 12.992 4.246 1 98.88 68 ALA B C 1
ATOM 1723 O O . ALA B 1 68 ? 15.695 14.008 4.805 1 98.88 68 ALA B O 1
ATOM 1724 N N . SER B 1 69 ? 14.078 12.891 3.773 1 98.81 69 SER B N 1
ATOM 1725 C CA . SER B 1 69 ? 13.133 13.992 3.92 1 98.81 69 SER B CA 1
ATOM 1726 C C . SER B 1 69 ? 12.805 14.25 5.387 1 98.81 69 SER B C 1
ATOM 1728 O O . SER B 1 69 ? 12.75 15.398 5.824 1 98.81 69 SER B O 1
ATOM 1730 N N . SER B 1 70 ? 12.633 13.18 6.086 1 98.56 70 SER B N 1
ATOM 1731 C CA . SER B 1 70 ? 12.375 13.32 7.516 1 98.56 70 SER B CA 1
ATOM 1732 C C . SER B 1 70 ? 13.578 13.914 8.242 1 98.56 70 SER B C 1
ATOM 1734 O O . SER B 1 70 ? 13.414 14.742 9.141 1 98.56 70 SER B O 1
ATOM 1736 N N . LEU B 1 71 ? 14.734 13.469 7.875 1 98.38 71 LEU B N 1
ATOM 1737 C CA . LEU B 1 71 ? 15.945 14 8.5 1 98.38 71 LEU B CA 1
ATOM 1738 C C . LEU B 1 71 ? 16.078 15.492 8.227 1 98.38 71 LEU B C 1
ATOM 1740 O O . LEU B 1 71 ? 16.5 16.25 9.109 1 98.38 71 LEU B O 1
ATOM 1744 N N . TYR B 1 72 ? 15.742 15.883 7.043 1 97.88 72 TYR B N 1
ATOM 1745 C CA . TYR B 1 72 ? 15.812 17.297 6.695 1 97.88 72 TYR B CA 1
ATOM 1746 C C . TYR B 1 72 ? 14.867 18.125 7.57 1 97.88 72 TYR B C 1
ATOM 1748 O O . TYR B 1 72 ? 15.242 19.188 8.062 1 97.88 72 TYR B O 1
ATOM 1756 N N . VAL B 1 73 ? 13.672 17.641 7.703 1 97 73 VAL B N 1
ATOM 1757 C CA . VAL B 1 73 ? 12.703 18.359 8.523 1 97 73 VAL B CA 1
ATOM 1758 C C . VAL B 1 73 ? 13.234 18.5 9.945 1 97 73 VAL B C 1
ATOM 1760 O O . VAL B 1 73 ? 13.156 19.578 10.539 1 97 73 VAL B O 1
ATOM 1763 N N . TYR B 1 74 ? 13.766 17.422 10.461 1 96.75 74 TYR B N 1
ATOM 1764 C CA . TYR B 1 74 ? 14.336 17.484 11.805 1 96.75 74 TYR B CA 1
ATOM 1765 C C . TYR B 1 74 ? 15.477 18.484 11.867 1 96.75 74 TYR B C 1
ATOM 1767 O O . TYR B 1 74 ? 15.547 19.312 12.781 1 96.75 74 TYR B O 1
ATOM 1775 N N . TYR B 1 75 ? 16.375 18.359 10.914 1 95.06 75 TYR B N 1
ATOM 1776 C CA . TYR B 1 75 ? 17.547 19.234 10.883 1 95.06 75 TYR B CA 1
ATOM 1777 C C . TYR B 1 75 ? 17.141 20.703 10.914 1 95.06 75 TYR B C 1
ATOM 1779 O O . TYR B 1 75 ? 17.734 21.516 11.625 1 95.06 75 TYR B O 1
ATOM 1787 N N . LYS B 1 76 ? 16.141 21.078 10.219 1 93.06 76 LYS B N 1
ATOM 1788 C CA . LYS B 1 76 ? 15.672 22.469 10.148 1 93.06 76 LYS B CA 1
ATOM 1789 C C . LYS B 1 76 ? 14.977 22.891 11.438 1 93.06 76 LYS B C 1
ATOM 1791 O O . LYS B 1 76 ? 14.961 24.062 11.789 1 93.06 76 LYS B O 1
ATOM 1796 N N . SER B 1 77 ? 14.461 21.922 12.047 1 89.38 77 SER B N 1
ATOM 1797 C CA . SER B 1 77 ? 13.758 22.234 13.281 1 89.38 77 SER B CA 1
ATOM 1798 C C . SER B 1 77 ? 14.711 22.234 14.477 1 89.38 77 SER B C 1
ATOM 1800 O O . SER B 1 77 ? 14.367 22.703 15.562 1 89.38 77 SER B O 1
ATOM 1802 N N . TYR B 1 78 ? 15.828 21.734 14.266 1 86.5 78 TYR B N 1
ATOM 1803 C CA . TYR B 1 78 ? 16.781 21.531 15.352 1 86.5 78 TYR B CA 1
ATOM 1804 C C . TYR B 1 78 ? 17.141 22.859 16.016 1 86.5 78 TYR B C 1
ATOM 1806 O O . TYR B 1 78 ? 17.469 23.828 15.336 1 86.5 78 TYR B O 1
ATOM 1814 N N . GLY B 1 79 ? 17.031 22.859 17.344 1 81.06 79 GLY B N 1
ATOM 1815 C CA . GLY B 1 79 ? 17.391 24.047 18.125 1 81.06 79 GLY B CA 1
ATOM 1816 C C . GLY B 1 79 ? 16.25 25.047 18.234 1 81.06 79 GLY B C 1
ATOM 1817 O O . GLY B 1 79 ? 16.391 26.078 18.906 1 81.06 79 GLY B O 1
ATOM 1818 N N . THR B 1 80 ? 15.188 24.75 17.453 1 80.31 80 THR B N 1
ATOM 1819 C CA . THR B 1 80 ? 14.055 25.656 17.562 1 80.31 80 THR B CA 1
ATOM 1820 C C . THR B 1 80 ? 13.094 25.203 18.656 1 80.31 80 THR B C 1
ATOM 1822 O O . THR B 1 80 ? 13.273 24.125 19.234 1 80.31 80 THR B O 1
ATOM 1825 N N . LYS B 1 81 ? 12.305 25.938 19.094 1 74.25 81 LYS B N 1
ATOM 1826 C CA . LYS B 1 81 ? 11.312 25.656 20.125 1 74.25 81 LYS B CA 1
ATOM 1827 C C . LYS B 1 81 ? 10.367 24.547 19.688 1 74.25 81 LYS B C 1
ATOM 1829 O O . LYS B 1 81 ? 9.766 23.875 20.516 1 74.25 81 LYS B O 1
ATOM 1834 N N . SER B 1 82 ? 10.367 24.297 18.406 1 69.44 82 SER B N 1
ATOM 1835 C CA . SER B 1 82 ? 9.438 23.328 17.828 1 69.44 82 SER B CA 1
ATOM 1836 C C . SER B 1 82 ? 10.172 22.109 17.281 1 69.44 82 SER B C 1
ATOM 1838 O O . SER B 1 82 ? 9.781 21.547 16.266 1 69.44 82 SER B O 1
ATOM 1840 N N . GLU B 1 83 ? 11.203 21.906 18.031 1 69.44 83 GLU B N 1
ATOM 1841 C CA . GLU B 1 83 ? 11.938 20.703 17.656 1 69.44 83 GLU B CA 1
ATOM 1842 C C . GLU B 1 83 ? 11.023 19.484 17.578 1 69.44 83 GLU B C 1
ATOM 1844 O O . GLU B 1 83 ? 10.227 19.25 18.5 1 69.44 83 GLU B O 1
ATOM 1849 N N . ASP B 1 84 ? 11.133 18.844 16.438 1 85.69 84 ASP B N 1
ATOM 1850 C CA . ASP B 1 84 ? 10.203 17.75 16.219 1 85.69 84 ASP B CA 1
ATOM 1851 C C . ASP B 1 84 ? 10.93 16.406 16.156 1 85.69 84 ASP B C 1
ATOM 1853 O O . ASP B 1 84 ? 11.305 15.945 15.078 1 85.69 84 ASP B O 1
ATOM 1857 N N . GLU B 1 85 ? 11.102 15.781 17.312 1 93.38 85 GLU B N 1
ATOM 1858 C CA . GLU B 1 85 ? 11.859 14.539 17.453 1 93.38 85 GLU B CA 1
ATOM 1859 C C . GLU B 1 85 ? 11.242 13.414 16.641 1 93.38 85 GLU B C 1
ATOM 1861 O O . GLU B 1 85 ? 11.93 12.453 16.266 1 93.38 85 GLU B O 1
ATOM 1866 N N . PHE B 1 86 ? 10.016 13.523 16.359 1 97 86 PHE B N 1
ATOM 1867 C CA . PHE B 1 86 ? 9.367 12.5 15.547 1 97 86 PHE B CA 1
ATOM 1868 C C . PHE B 1 86 ? 10.102 12.305 14.227 1 97 86 PHE B C 1
ATOM 1870 O O . PHE B 1 86 ? 10.312 11.172 13.789 1 97 86 PHE B O 1
ATOM 1877 N N . TYR B 1 87 ? 10.516 13.367 13.641 1 97.81 87 TYR B N 1
ATOM 1878 C CA . TYR B 1 87 ? 11.125 13.266 12.32 1 97.81 87 TYR B CA 1
ATOM 1879 C C . TYR B 1 87 ? 12.508 12.633 12.398 1 97.81 87 TYR B C 1
ATOM 1881 O O . TYR B 1 87 ? 12.938 11.953 11.461 1 97.81 87 TYR B O 1
ATOM 1889 N N . LEU B 1 88 ? 13.156 12.82 13.516 1 97.69 88 LEU B N 1
ATOM 1890 C CA . LEU B 1 88 ? 14.406 12.094 13.703 1 97.69 88 LEU B CA 1
ATOM 1891 C C . LEU B 1 88 ? 14.156 10.602 13.867 1 97.69 88 LEU B C 1
ATOM 1893 O O . LEU B 1 88 ? 14.82 9.781 13.234 1 97.69 88 LEU B O 1
ATOM 1897 N N . ILE B 1 89 ? 13.234 10.227 14.68 1 98.19 89 ILE B N 1
ATOM 1898 C CA . ILE B 1 89 ? 12.883 8.836 14.922 1 98.19 89 ILE B CA 1
ATOM 1899 C C . ILE B 1 89 ? 12.43 8.188 13.617 1 98.19 89 ILE B C 1
ATOM 1901 O O . ILE B 1 89 ? 12.859 7.082 13.281 1 98.19 89 ILE B O 1
ATOM 1905 N N . SER B 1 90 ? 11.539 8.953 12.93 1 98.75 90 SER B N 1
ATOM 1906 C CA . SER B 1 90 ? 11.047 8.461 11.648 1 98.75 90 SER B CA 1
ATOM 1907 C C . SER B 1 90 ? 12.203 8.219 10.672 1 98.75 90 SER B C 1
ATOM 1909 O O . SER B 1 90 ? 12.258 7.176 10.023 1 98.75 90 SER B O 1
ATOM 1911 N N . SER B 1 91 ? 13.07 9.125 10.617 1 98.88 91 SER B N 1
ATOM 1912 C CA . SER B 1 91 ? 14.219 9.008 9.727 1 98.88 91 SER B CA 1
ATOM 1913 C C . SER B 1 91 ? 15.055 7.773 10.062 1 98.88 91 SER B C 1
ATOM 1915 O O . SER B 1 91 ? 15.352 6.965 9.18 1 98.88 91 SER B O 1
ATOM 1917 N N . LEU B 1 92 ? 15.367 7.598 11.281 1 98.81 92 LEU B N 1
ATOM 1918 C CA . LEU B 1 92 ? 16.219 6.5 11.711 1 98.81 92 LEU B CA 1
ATOM 1919 C C . LEU B 1 92 ? 15.523 5.16 11.539 1 98.81 92 LEU B C 1
ATOM 1921 O O . LEU B 1 92 ? 16.141 4.184 11.109 1 98.81 92 LEU B O 1
ATOM 1925 N N . MET B 1 93 ? 14.273 5.148 11.82 1 98.94 93 MET B N 1
ATOM 1926 C CA . MET B 1 93 ? 13.531 3.891 11.75 1 98.94 93 MET B CA 1
ATOM 1927 C C . MET B 1 93 ? 13.312 3.469 10.305 1 98.94 93 MET B C 1
ATOM 1929 O O . MET B 1 93 ? 13.57 2.32 9.945 1 98.94 93 MET B O 1
ATOM 1933 N N . ILE B 1 94 ? 12.859 4.379 9.492 1 98.94 94 ILE B N 1
ATOM 1934 C CA . ILE B 1 94 ? 12.578 4.023 8.102 1 98.94 94 ILE B CA 1
ATOM 1935 C C . ILE B 1 94 ? 13.891 3.77 7.367 1 98.94 94 ILE B C 1
ATOM 1937 O O . ILE B 1 94 ? 14 2.828 6.578 1 98.94 94 ILE B O 1
ATOM 1941 N N . GLY B 1 95 ? 14.859 4.605 7.656 1 98.81 95 GLY B N 1
ATOM 1942 C CA . GLY B 1 95 ? 16.172 4.355 7.082 1 98.81 95 GLY B CA 1
ATOM 1943 C C . GLY B 1 95 ? 16.781 3.051 7.547 1 98.81 95 GLY B C 1
ATOM 1944 O O . GLY B 1 95 ? 17.453 2.359 6.773 1 98.81 95 GLY B O 1
ATOM 1945 N N . GLY B 1 96 ? 16.578 2.697 8.742 1 98.81 96 GLY B N 1
ATOM 1946 C CA . GLY B 1 96 ? 17.109 1.477 9.328 1 98.81 96 GLY B CA 1
ATOM 1947 C C . GLY B 1 96 ? 16.484 0.218 8.75 1 98.81 96 GLY B C 1
ATOM 1948 O O . GLY B 1 96 ? 17.047 -0.871 8.875 1 98.81 96 GLY B O 1
ATOM 1949 N N . LEU B 1 97 ? 15.344 0.367 8.117 1 98.75 97 LEU B N 1
ATOM 1950 C CA . LEU B 1 97 ? 14.688 -0.794 7.523 1 98.75 97 LEU B CA 1
ATOM 1951 C C . LEU B 1 97 ? 15.5 -1.33 6.352 1 98.75 97 LEU B C 1
ATOM 1953 O O . LEU B 1 97 ? 15.406 -2.514 6.016 1 98.75 97 LEU B O 1
ATOM 1957 N N . VAL B 1 98 ? 16.266 -0.474 5.727 1 98.5 98 VAL B N 1
ATOM 1958 C CA . VAL B 1 98 ? 17.047 -0.898 4.566 1 98.5 98 VA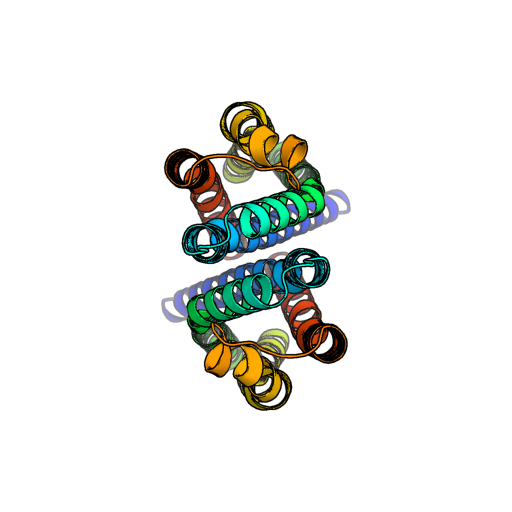L B CA 1
ATOM 1959 C C . VAL B 1 98 ? 18.109 -1.902 5 1 98.5 98 VAL B C 1
ATOM 1961 O O . VAL B 1 98 ? 18.141 -3.037 4.516 1 98.5 98 VAL B O 1
ATOM 1964 N N . PRO B 1 99 ? 18.938 -1.618 5.965 1 98.44 99 PRO B N 1
ATOM 1965 C CA . PRO B 1 99 ? 19.891 -2.639 6.41 1 98.44 99 PRO B CA 1
ATOM 1966 C C . PRO B 1 99 ? 19.219 -3.797 7.141 1 98.44 99 PRO B C 1
ATOM 1968 O O . PRO B 1 99 ? 19.672 -4.938 7.059 1 98.44 99 PRO B O 1
ATOM 1971 N N . TYR B 1 100 ? 18.188 -3.553 7.852 1 98.56 100 TYR B N 1
ATOM 1972 C CA . TYR B 1 100 ? 17.422 -4.633 8.469 1 98.56 100 TYR B CA 1
ATOM 1973 C C . TYR B 1 100 ? 16.984 -5.652 7.422 1 98.56 100 TYR B C 1
ATOM 1975 O O . TYR B 1 100 ? 17.141 -6.859 7.617 1 98.56 100 TYR B O 1
ATOM 1983 N N . THR B 1 101 ? 16.484 -5.176 6.277 1 97.69 101 THR B N 1
ATOM 1984 C CA . THR B 1 101 ? 16.016 -6.039 5.195 1 97.69 101 THR B CA 1
ATOM 1985 C C . THR B 1 101 ? 17.188 -6.82 4.586 1 97.69 101 THR B C 1
ATOM 1987 O O . THR B 1 101 ? 17.062 -8.023 4.328 1 97.69 101 THR B O 1
ATOM 1990 N N . ALA B 1 102 ? 18.25 -6.172 4.375 1 97 102 ALA B N 1
ATOM 1991 C CA . ALA B 1 102 ? 19.438 -6.82 3.818 1 97 102 ALA B CA 1
ATOM 1992 C C . ALA B 1 102 ? 19.922 -7.949 4.727 1 97 102 ALA B C 1
ATOM 1994 O O . ALA B 1 102 ? 20.359 -9 4.246 1 97 102 ALA B O 1
ATOM 1995 N N . TRP B 1 103 ? 19.719 -7.773 5.996 1 97.75 103 TRP B N 1
ATOM 1996 C CA . TRP B 1 103 ? 20.281 -8.734 6.941 1 97.75 103 TRP B CA 1
ATOM 1997 C C . TRP B 1 103 ? 19.281 -9.859 7.215 1 97.75 103 TRP B C 1
ATOM 1999 O O . TRP B 1 103 ? 19.672 -11.023 7.348 1 97.75 103 TRP B O 1
ATOM 2009 N N . MET B 1 104 ? 18.031 -9.531 7.293 1 97.88 104 MET B N 1
ATOM 2010 C CA . MET B 1 104 ? 17.062 -10.516 7.758 1 97.88 104 MET B CA 1
ATOM 2011 C C . MET B 1 104 ? 16.328 -11.141 6.582 1 97.88 104 MET B C 1
ATOM 2013 O O . MET B 1 104 ? 16.016 -12.336 6.605 1 97.88 104 MET B O 1
ATOM 2017 N N . LEU B 1 105 ? 16.078 -10.375 5.512 1 97.81 105 LEU B N 1
ATOM 2018 C CA . LEU B 1 105 ? 15.156 -10.852 4.488 1 97.81 105 LEU B CA 1
ATOM 2019 C C . LEU B 1 105 ? 15.906 -11.258 3.223 1 97.81 105 LEU B C 1
ATOM 2021 O O . LEU B 1 105 ? 15.492 -12.188 2.523 1 97.81 105 LEU B O 1
ATOM 2025 N N . LEU B 1 106 ? 17 -10.625 2.99 1 95.62 106 LEU B N 1
ATOM 2026 C CA . LEU B 1 106 ? 17.719 -10.891 1.749 1 95.62 106 LEU B CA 1
ATOM 2027 C C . LEU B 1 106 ? 18.172 -12.344 1.687 1 95.62 106 LEU B C 1
ATOM 2029 O O . LEU B 1 106 ? 18.031 -13 0.649 1 95.62 106 LEU B O 1
ATOM 2033 N N . PRO B 1 107 ? 18.703 -12.969 2.732 1 95.12 107 PRO B N 1
ATOM 2034 C CA . PRO B 1 107 ? 19.078 -14.375 2.666 1 95.12 107 PRO B CA 1
ATOM 2035 C C . PRO B 1 107 ? 17.906 -15.297 2.338 1 95.12 107 PRO B C 1
ATOM 2037 O O . PRO B 1 107 ? 18.094 -16.328 1.684 1 95.12 107 PRO B O 1
ATOM 2040 N N . ILE B 1 108 ? 16.734 -15.008 2.777 1 95.62 108 ILE B N 1
ATOM 2041 C CA . ILE B 1 108 ? 15.547 -15.781 2.455 1 95.62 108 ILE B CA 1
ATOM 2042 C C . ILE B 1 108 ? 15.156 -15.547 0.999 1 95.62 108 ILE B C 1
ATOM 2044 O O . ILE B 1 108 ? 14.914 -16.5 0.249 1 95.62 108 ILE B O 1
ATOM 2048 N N . ASN B 1 109 ? 15.156 -14.273 0.588 1 95.31 109 ASN B N 1
ATOM 2049 C CA . ASN B 1 109 ? 14.773 -13.875 -0.765 1 95.31 109 ASN B CA 1
ATOM 2050 C C . ASN B 1 109 ? 15.672 -14.531 -1.812 1 95.31 109 ASN B C 1
ATOM 2052 O O . ASN B 1 109 ? 15.234 -14.797 -2.932 1 95.31 109 ASN B O 1
ATOM 2056 N N . GLN B 1 110 ? 16.875 -14.758 -1.483 1 93.25 110 GLN B N 1
ATOM 2057 C CA . GLN B 1 110 ? 17.828 -15.305 -2.438 1 93.25 110 GLN B CA 1
ATOM 2058 C C . GLN B 1 110 ? 17.406 -16.703 -2.885 1 93.25 110 GLN B C 1
ATOM 2060 O O . GLN B 1 110 ? 17.672 -17.094 -4.023 1 93.25 110 GLN B O 1
ATOM 2065 N N . HIS B 1 111 ? 16.672 -17.422 -2.016 1 91.94 111 HIS B N 1
ATOM 2066 C CA . HIS B 1 111 ? 16.156 -18.719 -2.43 1 91.94 111 HIS B CA 1
ATOM 2067 C C . HIS B 1 111 ? 15.148 -18.578 -3.57 1 91.94 111 HIS B C 1
ATOM 2069 O O . HIS B 1 111 ? 15.07 -19.438 -4.441 1 91.94 111 HIS B O 1
ATOM 2075 N N . PHE B 1 112 ? 14.406 -17.516 -3.541 1 92.19 112 PHE B N 1
ATOM 2076 C CA . PHE B 1 112 ? 13.391 -17.297 -4.562 1 92.19 112 PHE B CA 1
ATOM 2077 C C . PHE B 1 112 ? 14 -16.641 -5.805 1 92.19 112 PHE B C 1
ATOM 2079 O O . PHE B 1 112 ? 13.672 -17.016 -6.93 1 92.19 112 PHE B O 1
ATOM 2086 N N . LEU B 1 113 ? 14.867 -15.727 -5.578 1 90.44 113 LEU B N 1
ATOM 2087 C CA . LEU B 1 113 ? 15.445 -14.938 -6.66 1 90.44 113 LEU B CA 1
ATOM 2088 C C . LEU B 1 113 ? 16.391 -15.781 -7.504 1 90.44 113 LEU B C 1
ATOM 2090 O O . LEU B 1 113 ? 16.438 -15.641 -8.727 1 90.44 113 LEU B O 1
ATOM 2094 N N . SER B 1 114 ? 17.172 -16.547 -6.887 1 81.94 114 SER B N 1
ATOM 2095 C CA . SER B 1 114 ? 18.172 -17.328 -7.602 1 81.94 114 SER B CA 1
ATOM 2096 C C . SER B 1 114 ? 17.547 -18.578 -8.234 1 81.94 114 SER B C 1
ATOM 2098 O O . SER B 1 114 ? 17.922 -18.969 -9.344 1 81.94 114 SER B O 1
ATOM 2100 N N . GLU B 1 115 ? 16.547 -19.047 -7.535 1 67.19 115 GLU B N 1
ATOM 2101 C CA . GLU B 1 115 ? 16.047 -20.344 -7.938 1 67.19 115 GLU B CA 1
ATOM 2102 C C . GLU B 1 115 ? 14.68 -20.234 -8.617 1 67.19 115 GLU B C 1
ATOM 2104 O O . GLU B 1 115 ? 14.07 -21.234 -8.977 1 67.19 115 GLU B O 1
ATOM 2109 N N . GLY B 1 116 ? 14.102 -19.156 -8.711 1 60 116 GLY B N 1
ATOM 2110 C CA . GLY B 1 116 ? 12.719 -18.953 -9.094 1 60 116 GLY B CA 1
ATOM 2111 C C . GLY B 1 116 ? 12.203 -20 -10.055 1 60 116 GLY B C 1
ATOM 2112 O O . GLY B 1 116 ? 11.273 -20.75 -9.734 1 60 116 GLY B O 1
ATOM 2113 N N . GLU B 1 117 ? 12.75 -20.219 -10.992 1 60.56 117 GLU B N 1
ATOM 2114 C CA . GLU B 1 117 ? 12.234 -21.172 -11.977 1 60.56 117 GLU B CA 1
ATOM 2115 C C . GLU B 1 117 ? 12.625 -22.594 -11.617 1 60.56 117 GLU B C 1
ATOM 2117 O O . GLU B 1 117 ? 11.953 -23.547 -12.031 1 60.56 117 GLU B O 1
ATOM 2122 N N . THR B 1 118 ? 13.523 -22.656 -10.828 1 69.62 118 THR B N 1
ATOM 2123 C CA . THR B 1 118 ? 14.016 -24.016 -10.547 1 69.62 118 THR B CA 1
ATOM 2124 C C . THR B 1 118 ? 13.867 -24.328 -9.062 1 69.62 118 THR B C 1
ATOM 2126 O O . THR B 1 118 ? 14.594 -25.188 -8.539 1 69.62 118 THR B O 1
ATOM 2129 N N . PHE B 1 119 ? 12.977 -23.625 -8.641 1 74.44 119 PHE B N 1
ATOM 2130 C CA . PHE B 1 119 ? 12.766 -23.906 -7.223 1 74.44 119 PHE B CA 1
ATOM 2131 C C . PHE B 1 119 ? 12.312 -25.344 -7.012 1 74.44 119 PHE B C 1
ATOM 2133 O O . PHE B 1 119 ? 11.141 -25.672 -7.25 1 74.44 119 PHE B O 1
ATOM 2140 N N . GLU B 1 120 ? 13.188 -26.125 -6.863 1 72.69 120 GLU B N 1
ATOM 2141 C CA . GLU B 1 120 ? 12.969 -27.562 -6.711 1 72.69 120 GLU B CA 1
ATOM 2142 C C . GLU B 1 120 ? 13.164 -28 -5.266 1 72.69 120 GLU B C 1
ATOM 2144 O O . GLU B 1 120 ? 13.992 -28.875 -4.98 1 72.69 120 GLU B O 1
ATOM 2149 N N . HIS B 1 121 ? 12.453 -27.234 -4.477 1 73.06 121 HIS B N 1
ATOM 2150 C CA . HIS B 1 121 ? 12.547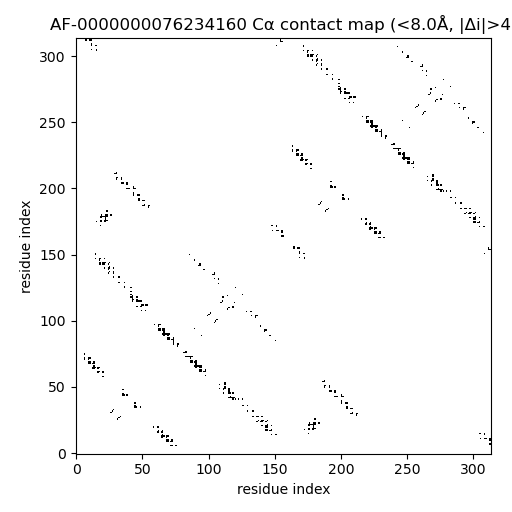 -27.656 -3.082 1 73.06 121 HIS B CA 1
ATOM 2151 C C . HIS B 1 121 ? 11.266 -28.359 -2.627 1 73.06 121 HIS B C 1
ATOM 2153 O O . HIS B 1 121 ? 10.242 -28.297 -3.314 1 73.06 121 HIS B O 1
ATOM 2159 N N . SER B 1 122 ? 11.453 -29.047 -1.544 1 82.44 122 SER B N 1
ATOM 2160 C CA . SER B 1 122 ? 10.32 -29.75 -0.954 1 82.44 122 SER B CA 1
ATOM 2161 C C . SER B 1 122 ? 9.266 -28.766 -0.45 1 82.44 122 SER B C 1
ATOM 2163 O O . SER B 1 122 ? 9.562 -27.609 -0.193 1 82.44 122 SER B O 1
ATOM 2165 N N . ASP B 1 123 ? 8.102 -29.25 -0.394 1 89.5 123 ASP B N 1
ATOM 2166 C CA . ASP B 1 123 ? 7.008 -28.484 0.193 1 89.5 123 ASP B CA 1
ATOM 2167 C C . ASP B 1 123 ? 7.344 -28.047 1.613 1 89.5 123 ASP B C 1
ATOM 2169 O O . ASP B 1 123 ? 6.941 -26.953 2.041 1 89.5 123 ASP B O 1
ATOM 2173 N N . GLU B 1 124 ? 8.055 -28.891 2.283 1 91.81 124 GLU B N 1
ATOM 2174 C CA . GLU B 1 124 ? 8.445 -28.562 3.652 1 91.81 124 GLU B CA 1
ATOM 2175 C C . GLU B 1 124 ? 9.391 -27.375 3.684 1 91.81 124 GLU B C 1
ATOM 2177 O O . GLU B 1 124 ? 9.234 -26.469 4.52 1 91.81 124 GLU B O 1
ATOM 2182 N N . LYS B 1 125 ? 10.328 -27.359 2.824 1 92.56 125 LYS B N 1
ATOM 2183 C CA . LYS B 1 125 ? 11.258 -26.234 2.748 1 92.56 125 LYS B CA 1
ATOM 2184 C C . LYS B 1 125 ? 10.531 -24.953 2.346 1 92.56 125 LYS B C 1
ATOM 2186 O O . LYS B 1 125 ? 10.812 -23.875 2.885 1 92.56 125 LYS B O 1
ATOM 2191 N N . TRP B 1 126 ? 9.586 -25.062 1.412 1 93.62 126 TRP B N 1
ATOM 2192 C CA . TRP B 1 126 ? 8.781 -23.938 1 1 93.62 126 TRP B CA 1
ATOM 2193 C C . TRP B 1 126 ? 8.023 -23.344 2.186 1 93.62 126 TRP B C 1
ATOM 2195 O O . TRP B 1 126 ? 8.078 -22.141 2.428 1 93.62 126 TRP B O 1
ATOM 2205 N N . LYS B 1 127 ? 7.387 -24.188 2.91 1 94.5 127 LYS B N 1
ATOM 2206 C CA . LYS B 1 127 ? 6.617 -23.734 4.066 1 94.5 127 LYS B CA 1
ATOM 2207 C C . LYS B 1 127 ? 7.52 -23.094 5.109 1 94.5 127 LYS B C 1
ATOM 2209 O O . LYS B 1 127 ? 7.145 -22.094 5.734 1 94.5 127 LYS B O 1
ATOM 2214 N N . PHE B 1 128 ? 8.68 -23.625 5.246 1 95.44 128 PHE B N 1
ATOM 2215 C CA . PHE B 1 128 ? 9.648 -23.078 6.184 1 95.44 128 PHE B CA 1
ATOM 2216 C C . PHE B 1 128 ? 10.086 -21.688 5.742 1 95.44 128 PHE B C 1
ATOM 2218 O O . PHE B 1 128 ? 10.102 -20.75 6.543 1 95.44 128 PHE B O 1
ATOM 2225 N N . LEU B 1 129 ? 10.438 -21.5 4.504 1 95.56 129 LEU B N 1
ATOM 2226 C CA . LEU B 1 129 ? 10.875 -20.219 3.975 1 95.56 129 LEU B CA 1
ATOM 2227 C C . LEU B 1 129 ? 9.766 -19.188 4.078 1 95.56 129 LEU B C 1
ATOM 2229 O O . LEU B 1 129 ? 10.016 -18.031 4.453 1 95.56 129 LEU B O 1
ATOM 2233 N N . MET B 1 130 ? 8.547 -19.609 3.777 1 96.75 130 MET B N 1
ATOM 2234 C CA . MET B 1 130 ? 7.422 -18.672 3.832 1 96.75 130 MET B CA 1
ATOM 2235 C C . MET B 1 130 ? 7.141 -18.234 5.266 1 96.75 130 MET B C 1
ATOM 2237 O O . MET B 1 130 ? 6.816 -17.078 5.52 1 96.75 130 MET B O 1
ATOM 2241 N N . LYS B 1 131 ? 7.262 -19.125 6.18 1 97.31 131 LYS B N 1
ATOM 2242 C CA . LYS B 1 131 ? 7.082 -18.797 7.59 1 97.31 131 LYS B CA 1
ATOM 2243 C C . LYS B 1 131 ? 8.148 -17.812 8.062 1 97.31 131 LYS B C 1
ATOM 2245 O O . LYS B 1 131 ? 7.848 -16.844 8.766 1 97.31 131 LYS B O 1
ATOM 2250 N N . ASP B 1 132 ? 9.367 -18.031 7.715 1 97.75 132 ASP B N 1
ATOM 2251 C CA . ASP B 1 132 ? 10.453 -17.125 8.07 1 97.75 132 ASP B CA 1
ATOM 2252 C C . ASP B 1 132 ? 10.273 -15.758 7.402 1 97.75 132 ASP B C 1
ATOM 2254 O O . ASP B 1 132 ? 10.539 -14.719 8.016 1 97.75 132 ASP B O 1
ATOM 2258 N N . TRP B 1 133 ? 9.93 -15.844 6.203 1 98.25 133 TRP B N 1
ATOM 2259 C CA . TRP B 1 133 ? 9.688 -14.594 5.488 1 98.25 133 TRP B CA 1
ATOM 2260 C C . TRP B 1 133 ? 8.633 -13.75 6.199 1 98.25 133 TRP B C 1
ATOM 2262 O O . TRP B 1 133 ? 8.82 -12.555 6.406 1 98.25 133 TRP B O 1
ATOM 2272 N N . LYS B 1 134 ? 7.57 -14.367 6.551 1 98.12 134 LYS B N 1
ATOM 2273 C CA . LYS B 1 134 ? 6.496 -13.695 7.277 1 98.12 134 LYS B CA 1
ATOM 2274 C C . LYS B 1 134 ? 7.012 -13.086 8.578 1 98.12 134 LYS B C 1
ATOM 2276 O O . LYS B 1 134 ? 6.715 -11.922 8.883 1 98.12 134 LYS B O 1
ATOM 2281 N N . LYS B 1 135 ? 7.707 -13.828 9.305 1 98.5 135 LYS B N 1
ATOM 2282 C CA . LYS B 1 135 ? 8.25 -13.422 10.602 1 98.5 135 LYS B CA 1
ATOM 2283 C C . LYS B 1 135 ? 9.102 -12.164 10.469 1 98.5 135 LYS B C 1
ATOM 2285 O O . LYS B 1 135 ? 8.945 -11.219 11.242 1 98.5 135 LYS B O 1
ATOM 2290 N N . TRP B 1 136 ? 9.883 -12.078 9.492 1 98.44 136 TRP B N 1
ATOM 2291 C CA . TRP B 1 136 ? 10.859 -10.992 9.383 1 98.44 136 TRP B CA 1
ATOM 2292 C C . TRP B 1 136 ? 10.305 -9.844 8.555 1 98.44 136 TRP B C 1
ATOM 2294 O O . TRP B 1 136 ? 10.82 -8.719 8.602 1 98.44 136 TRP B O 1
ATOM 2304 N N . HIS B 1 137 ? 9.273 -10.117 7.801 1 98.75 137 HIS B N 1
ATOM 2305 C CA . HIS B 1 137 ? 8.609 -9.039 7.07 1 98.75 137 HIS B CA 1
ATOM 2306 C C . HIS B 1 137 ? 7.656 -8.266 7.977 1 98.75 137 HIS B C 1
ATOM 2308 O O . HIS B 1 137 ? 7.465 -7.059 7.797 1 98.75 137 HIS B O 1
ATOM 2314 N N . LEU B 1 138 ? 7.141 -8.875 8.977 1 98.25 138 LEU B N 1
ATOM 2315 C CA . LEU B 1 138 ? 6.102 -8.297 9.82 1 98.25 138 LEU B CA 1
ATOM 2316 C C . LEU B 1 138 ? 6.594 -7.023 10.492 1 98.25 138 LEU B C 1
ATOM 2318 O O . LEU B 1 138 ? 5.879 -6.02 10.539 1 98.25 138 LEU B O 1
ATOM 2322 N N . PRO B 1 139 ? 7.816 -6.953 11.031 1 98.19 139 PRO B N 1
ATOM 2323 C CA . PRO B 1 139 ? 8.305 -5.711 11.641 1 98.19 139 PRO B CA 1
ATOM 2324 C C . PRO B 1 139 ? 8.297 -4.535 10.672 1 98.19 139 PRO B C 1
ATOM 2326 O O . PRO B 1 139 ? 8.016 -3.402 11.07 1 98.19 139 PRO B O 1
ATOM 2329 N N . ARG B 1 140 ? 8.555 -4.773 9.43 1 98.5 140 ARG B N 1
ATOM 2330 C CA . ARG B 1 140 ? 8.508 -3.705 8.438 1 98.5 140 ARG B CA 1
ATOM 2331 C C . ARG B 1 140 ? 7.098 -3.143 8.312 1 98.5 140 ARG B C 1
ATOM 2333 O O . ARG B 1 140 ? 6.91 -1.924 8.281 1 98.5 140 ARG B O 1
ATOM 2340 N N . SER B 1 141 ? 6.16 -4.07 8.297 1 98.75 141 SER B N 1
ATOM 2341 C CA . SER B 1 141 ? 4.766 -3.654 8.195 1 98.75 141 SER B CA 1
ATOM 2342 C C . SER B 1 141 ? 4.352 -2.818 9.406 1 98.75 141 SER B C 1
ATOM 2344 O O . SER B 1 141 ? 3.699 -1.781 9.258 1 98.75 141 SER B O 1
ATOM 2346 N N . VAL B 1 142 ? 4.754 -3.219 10.531 1 98.75 142 VAL B N 1
ATOM 2347 C CA . VAL B 1 142 ? 4.367 -2.557 11.773 1 98.75 142 VAL B CA 1
ATOM 2348 C C . VAL B 1 142 ? 5.031 -1.186 11.859 1 98.75 142 VAL B C 1
ATOM 2350 O O . VAL B 1 142 ? 4.379 -0.189 12.18 1 98.75 142 VAL B O 1
ATOM 2353 N N . VAL B 1 143 ? 6.293 -1.135 11.555 1 98.88 143 VAL B N 1
ATOM 2354 C CA . VAL B 1 143 ? 7.039 0.118 11.633 1 98.88 143 VAL B CA 1
ATOM 2355 C C . VAL B 1 143 ? 6.473 1.121 10.633 1 98.88 143 VAL B C 1
ATOM 2357 O O . VAL B 1 143 ? 6.199 2.271 10.984 1 98.88 143 VAL B O 1
ATOM 2360 N N . CYS B 1 144 ? 6.234 0.698 9.406 1 98.94 144 CYS B N 1
ATOM 2361 C CA . CYS B 1 144 ? 5.727 1.599 8.375 1 98.94 144 CYS B CA 1
ATOM 2362 C C . CYS B 1 144 ? 4.34 2.119 8.742 1 98.94 144 CYS B C 1
ATOM 2364 O O . CYS B 1 144 ? 4.074 3.316 8.633 1 98.94 144 CYS B O 1
ATOM 2366 N N . ALA B 1 145 ? 3.533 1.219 9.219 1 98.88 145 ALA B N 1
ATOM 2367 C CA . ALA B 1 145 ? 2.182 1.626 9.594 1 98.88 145 ALA B CA 1
ATOM 2368 C C . ALA B 1 145 ? 2.209 2.611 10.758 1 98.88 145 ALA B C 1
ATOM 2370 O O . ALA B 1 145 ? 1.482 3.607 10.75 1 98.88 145 ALA B O 1
ATOM 2371 N N . SER B 1 146 ? 3.008 2.357 11.727 1 98.88 146 SER B N 1
ATOM 2372 C CA . SER B 1 146 ? 3.088 3.205 12.914 1 98.88 146 SER B CA 1
ATOM 2373 C C . SER B 1 146 ? 3.639 4.586 12.57 1 98.88 146 SER B C 1
ATOM 2375 O O . SER B 1 146 ? 3.076 5.602 12.977 1 98.88 146 SER B O 1
ATOM 2377 N N . LEU B 1 147 ? 4.699 4.621 11.836 1 98.94 147 LEU B N 1
ATOM 2378 C CA . LEU B 1 147 ? 5.309 5.898 11.477 1 98.94 147 LEU B CA 1
ATOM 2379 C C . LEU B 1 147 ? 4.379 6.719 10.594 1 98.94 147 LEU B C 1
ATOM 2381 O O . LEU B 1 147 ? 4.289 7.941 10.742 1 98.94 147 LEU B O 1
ATOM 2385 N N . PHE B 1 148 ? 3.709 6.031 9.711 1 98.94 148 PHE B N 1
ATOM 2386 C CA . PHE B 1 148 ? 2.764 6.719 8.844 1 98.94 148 PHE B CA 1
ATOM 2387 C C . PHE B 1 148 ? 1.635 7.34 9.656 1 98.94 148 PHE B C 1
ATOM 2389 O O . PHE B 1 148 ? 1.326 8.523 9.5 1 98.94 148 PHE B O 1
ATOM 2396 N N . SER B 1 149 ? 1.076 6.574 10.523 1 98.88 149 SER B N 1
ATOM 2397 C CA . SER B 1 149 ? -0.01 7.07 11.359 1 98.88 149 SER B CA 1
ATOM 2398 C C . SER B 1 149 ? 0.445 8.25 12.211 1 98.88 149 SER B C 1
ATOM 2400 O O . SER B 1 149 ? -0.275 9.242 12.344 1 98.88 149 SER B O 1
ATOM 2402 N N . MET B 1 150 ? 1.611 8.125 12.727 1 98.62 150 MET B N 1
ATOM 2403 C CA . MET B 1 150 ? 2.137 9.203 13.562 1 98.62 150 MET B CA 1
ATOM 2404 C C . MET B 1 150 ? 2.443 10.438 12.734 1 98.62 150 MET B C 1
ATOM 2406 O O . MET B 1 150 ? 2.252 11.57 13.195 1 98.62 150 MET B O 1
ATOM 2410 N N . ALA B 1 151 ? 2.959 10.219 11.57 1 98.75 151 ALA B N 1
ATOM 2411 C CA . ALA B 1 151 ? 3.219 11.352 10.688 1 98.75 151 ALA B CA 1
ATOM 2412 C C . ALA B 1 151 ? 1.936 12.125 10.398 1 98.75 151 ALA B C 1
ATOM 2414 O O . ALA B 1 151 ? 1.913 13.359 10.477 1 98.75 151 ALA B O 1
ATOM 2415 N N . VAL B 1 152 ? 0.874 11.445 10.109 1 98.81 152 VAL B N 1
ATOM 2416 C CA . VAL B 1 152 ? -0.397 12.102 9.812 1 98.81 152 VAL B CA 1
ATOM 2417 C C . VAL B 1 152 ? -0.934 12.781 11.07 1 98.81 152 VAL B C 1
ATOM 2419 O O . VAL B 1 152 ? -1.429 13.914 11.008 1 98.81 152 VAL B O 1
ATOM 2422 N N . TYR B 1 153 ? -0.81 12.086 12.148 1 98.12 153 TYR B N 1
ATOM 2423 C CA . TYR B 1 153 ? -1.229 12.672 13.414 1 98.12 153 TYR B CA 1
ATOM 2424 C C . TYR B 1 153 ? -0.522 14 13.656 1 98.12 153 TYR B C 1
ATOM 2426 O O . TYR B 1 153 ? -1.152 14.984 14.055 1 98.12 153 TYR B O 1
ATOM 2434 N N . LYS B 1 154 ? 0.711 14.055 13.438 1 96 154 LYS B N 1
ATOM 2435 C CA . LYS B 1 154 ? 1.51 15.25 13.672 1 96 154 LYS B CA 1
ATOM 2436 C C . LYS B 1 154 ? 1.109 16.375 12.719 1 96 154 LYS B C 1
ATOM 2438 O O . LYS B 1 154 ? 1.164 17.547 13.086 1 96 154 LYS B O 1
ATOM 2443 N N . LEU B 1 155 ? 0.738 16 11.578 1 96.88 155 LEU B N 1
ATOM 2444 C CA . LEU B 1 155 ? 0.336 17.016 10.609 1 96.88 155 LEU B CA 1
ATOM 2445 C C . LEU B 1 155 ? -1.006 17.641 10.992 1 96.88 155 LEU B C 1
ATOM 2447 O O . LEU B 1 155 ? -1.308 18.766 10.609 1 96.88 155 LEU B O 1
ATOM 2451 N N . VAL B 1 156 ? -1.776 16.906 11.734 1 96 156 VAL B N 1
ATOM 2452 C CA . VAL B 1 156 ? -3.127 17.344 12.062 1 96 156 VAL B CA 1
ATOM 2453 C C . VAL B 1 156 ? -3.121 18.078 13.406 1 96 156 VAL B C 1
ATOM 2455 O O . VAL B 1 156 ? -3.869 19.031 13.602 1 96 156 VAL B O 1
ATOM 2458 N N . PHE B 1 157 ? -2.336 17.562 14.367 1 92.19 157 PHE B N 1
ATOM 2459 C CA . PHE B 1 157 ? -2.293 18.141 15.711 1 92.19 157 PHE B CA 1
ATOM 2460 C C . PHE B 1 157 ? -0.952 18.812 15.961 1 92.19 157 PHE B C 1
ATOM 2462 O O . PHE B 1 157 ? -0.197 18.391 16.844 1 92.19 157 PHE B O 1
#

Organism: NCBI:txid252671

Secondary structure (DSSP, 8-state):
-HHHHHHHHHHHHHHHHHHHHHHHHHHIIIIIHHHHHT-S-HHHHHHHHHHHHHHGGGHHHHHHHHHHHHHHHHHHHTTSTT--HHHHHHHHHHHHHHHHHHHHTHHHHHHHHHHGGG----HHHHHHHHHHHHHHHHHHHHHHHHHHHHHHHHHH-/-HHHHHHHHHHHHHHHHHHHHHHHHHHIIIIIHHHHHT-S-HHHHHHHHHHHHHHGGGHHHHHHHHHHHHHHHHHHHTTSTT--HHHHHHHHHHHHHHHHHHHHTHHHHHHHHHHGGG----HHHHHHHHHHHHHHHHHHHHHHHHHHHHHHHHHH-

Solvent-accessible surface area (backbone atoms only — not comparable to full-atom values): 15228 Å² total; per-residue (Å²): 112,71,66,57,52,52,41,47,49,24,50,39,50,20,43,52,38,28,18,32,48,18,13,36,40,39,40,42,62,69,24,51,49,54,26,46,64,67,44,82,53,53,36,58,34,31,32,36,48,23,41,36,51,63,59,49,62,56,51,57,55,45,30,45,52,20,12,51,25,19,38,50,40,21,60,73,22,55,92,44,96,67,50,44,65,62,27,44,52,45,13,53,53,44,38,45,46,49,60,49,39,58,68,65,43,41,72,60,47,46,58,27,60,76,26,14,84,61,39,80,64,53,72,65,55,50,53,50,52,51,51,51,49,49,64,63,47,43,59,55,22,52,52,28,40,50,49,26,52,49,46,46,46,53,51,69,99,111,72,67,57,51,51,40,47,48,24,49,39,50,18,44,52,38,28,18,32,48,17,13,35,38,39,40,41,60,69,24,49,50,56,25,44,64,67,44,82,54,52,36,58,35,31,32,37,49,23,41,36,51,62,59,49,62,57,52,57,56,45,31,44,52,21,14,53,24,19,37,49,40,20,61,72,23,55,93,46,96,67,49,43,63,62,28,44,51,44,13,52,53,45,40,44,45,48,60,48,37,58,67,64,42,41,71,60,47,45,59,26,61,75,26,14,86,62,40,78,65,53,70,66,56,50,52,49,51,50,50,51,48,50,63,65,46,43,59,54,21,52,51,29,41,50,49,26,50,48,46,46,46,57,50,70,102

pLDDT: mean 93.97, std 8.17, range [60.0, 98.94]

Nearest PDB structures (foldseek):
  6pe4-assembly1_H  TM=3.462E-01  e=4.231E-01  Saccharomyces cerevisiae S288C
  7uwa-assembly1_i  TM=3.254E-01  e=4.875E-01  Citrus x limon
  7uwb-assembly1_m  TM=3.536E-01  e=2.546E+00  Citrus x limon
  7uwd-assembly1_i  TM=2.653E-01  e=9.007E-01  Citrus x limon
  3ja6-assembly1_I  TM=2.088E-01  e=1.141E+00  Escherichia coli